Protein AF-A0A351MCG1-F1 (afdb_monomer_lite)

pLDDT: mean 70.72, std 21.06, range [33.16, 98.62]

Sequence (312 aa):
MILLGRGPYFGRVLLLAWAVAMVSHPPHPALALQRVVGCEALPLVAGVYFAGLQVLLSYWAVLRLRDAGQSPLWAFSTWVGALPGLAAGMGYPMAGEAQALAYGLGILATLGIGALEPVARGGVRIAHEHWVGRYGRRLLLPVILLQVLVLAPRSDAAVARWLIEDGMHIAPVLQQAVETRWRAEGRLPDSNHAAGLPPPEGLTGNAVAYSGVGPDGRVYLVFEHPRLPCPVRGARIELVPEETGSDLLWRCVTALPEAVRPHACREPPAPLSSVGAASTPDASGLQPSAGAAVAGGMLPRRPGVCGTMGPA

Secondary structure (DSSP, 8-state):
-------TTHHHHHHHHHHHHHHH--S-HHHHHHHHH-TTTHHHHHHHHHHHHHHHHHHHHHHHHHHTT--HHHHHHHHHHHHHHHHHHTT----SHHHHHHHHHHHHHHTT-----SSSTTHHHHHHHHHIIIIIHHHHHHHHHHHHHHH----HHHHHHHHHHHHHTTHHHHHHHHHHHHHHHSS--SSTTTTTPPPGGGS--SSEEEEEE-GGG-EEEEE--TTS-TTTTT-EEEEEEEEETTEEEEEEEE-S-GGG--GGGTSPPPBGGGGGGS----S-----------------PPP---------

Foldseek 3Di:
DDDDDPDPCPVVVVVVVVVVVVVPDDDDPPVVCCVPQPPVCVVVVVVVVVVLVVVVVLVVQLVVVVVVVHDSVVSLVVVLVCVVVVCVVVVNPPPDPVSSVVVSVVVCVVVVVPPDPPPCPPPVVVVCCVCCVPPVVPPVVVSVVVVCVVVPCPPLLNVLLVLVQQLCVLVVVLVVLQLVLCLVPVFGDAWCVSSVHDHQCVSADQQFRGWIAHGRRKTKTFGAHPSRDQVRHRWMKIWHWDDDPSFTWTAIDTPDDPSRDHPCNVDGTDGVVVVVPPDDDPPPDDDDDDDDDDDDDDDDDDPDNPDDPDDD

Structure (mmCIF, N/CA/C/O backbone):
data_AF-A0A351MCG1-F1
#
_entry.id   AF-A0A351MCG1-F1
#
loop_
_atom_site.group_PDB
_atom_site.id
_atom_site.type_symbol
_atom_site.label_atom_id
_atom_site.label_alt_id
_atom_site.label_comp_id
_atom_site.label_asym_id
_atom_site.label_entity_id
_atom_site.label_seq_id
_atom_site.pdbx_PDB_ins_code
_atom_site.Cartn_x
_atom_site.Cartn_y
_atom_site.Cartn_z
_atom_site.occupancy
_atom_site.B_iso_or_equiv
_atom_site.auth_seq_id
_atom_site.auth_comp_id
_atom_site.auth_asym_id
_atom_site.auth_atom_id
_atom_site.pdbx_PDB_model_num
ATOM 1 N N . MET A 1 1 ? 35.272 -14.404 -59.998 1.00 33.78 1 MET A N 1
ATOM 2 C CA . MET A 1 1 ? 35.597 -12.963 -59.958 1.00 33.78 1 MET A CA 1
ATOM 3 C C . MET A 1 1 ? 34.290 -12.202 -60.152 1.00 33.78 1 MET A C 1
ATOM 5 O O . MET A 1 1 ? 33.819 -12.100 -61.272 1.00 33.78 1 MET A O 1
ATOM 9 N N . ILE A 1 2 ? 33.629 -11.813 -59.056 1.00 33.16 2 ILE A N 1
ATOM 10 C CA . ILE A 1 2 ? 32.336 -11.108 -59.077 1.00 33.16 2 ILE A CA 1
ATOM 11 C C . ILE A 1 2 ? 32.614 -9.669 -58.635 1.00 33.16 2 ILE A C 1
ATOM 13 O O . ILE A 1 2 ? 33.006 -9.431 -57.495 1.00 33.16 2 ILE A O 1
ATOM 17 N N . LEU A 1 3 ? 32.476 -8.728 -59.568 1.00 35.25 3 LEU A N 1
ATOM 18 C CA . LEU A 1 3 ? 32.595 -7.289 -59.343 1.00 35.25 3 LEU A CA 1
ATOM 19 C C . LEU A 1 3 ? 31.334 -6.788 -58.622 1.00 35.25 3 LEU A C 1
ATOM 21 O O . LEU A 1 3 ? 30.296 -6.590 -59.246 1.00 35.25 3 LEU A O 1
ATOM 25 N N . LEU A 1 4 ? 31.416 -6.580 -57.306 1.00 41.31 4 LEU A N 1
ATOM 26 C CA . LEU A 1 4 ? 30.394 -5.848 -56.554 1.00 41.31 4 LEU A CA 1
ATOM 27 C C . LEU A 1 4 ? 30.690 -4.346 -56.642 1.00 41.31 4 LEU A C 1
ATOM 29 O O . LEU A 1 4 ? 31.668 -3.851 -56.082 1.00 41.31 4 LEU A O 1
ATOM 33 N N . GLY A 1 5 ? 29.847 -3.629 -57.386 1.00 41.09 5 GLY A N 1
ATOM 34 C CA . GLY A 1 5 ? 29.914 -2.179 -57.537 1.00 41.09 5 GLY A CA 1
ATOM 35 C C . GLY A 1 5 ? 29.658 -1.439 -56.220 1.00 41.09 5 GLY A C 1
ATOM 36 O O . GLY A 1 5 ? 28.772 -1.797 -55.442 1.00 41.09 5 GLY A O 1
ATOM 37 N N . ARG A 1 6 ? 30.435 -0.373 -55.987 1.00 46.03 6 ARG A N 1
ATOM 38 C CA . ARG A 1 6 ? 30.300 0.573 -54.866 1.00 46.03 6 ARG A CA 1
ATOM 39 C C . ARG A 1 6 ? 28.989 1.367 -54.975 1.00 46.03 6 ARG A C 1
ATOM 41 O O . ARG A 1 6 ? 28.977 2.501 -55.440 1.00 46.03 6 ARG A O 1
ATOM 48 N N . GLY A 1 7 ? 27.881 0.765 -54.555 1.00 56.00 7 GLY A N 1
ATOM 49 C CA . GLY A 1 7 ? 26.596 1.444 -54.386 1.00 56.00 7 GLY A CA 1
ATOM 50 C C . GLY A 1 7 ? 26.410 2.009 -52.966 1.00 56.00 7 GLY A C 1
ATOM 51 O O . GLY A 1 7 ? 26.962 1.458 -52.010 1.00 56.00 7 GLY A O 1
ATOM 52 N N . PRO A 1 8 ? 25.576 3.052 -52.780 1.00 58.78 8 PRO A N 1
ATOM 53 C CA . PRO A 1 8 ? 25.334 3.723 -51.489 1.00 58.78 8 PRO A CA 1
ATOM 54 C C . PRO A 1 8 ? 24.694 2.830 -50.407 1.00 58.78 8 PRO A C 1
ATOM 56 O O . PRO A 1 8 ? 24.550 3.242 -49.257 1.00 58.78 8 PRO A O 1
ATOM 59 N N . TYR A 1 9 ? 24.331 1.595 -50.755 1.00 47.91 9 TYR A N 1
ATOM 60 C CA . TYR A 1 9 ? 23.729 0.607 -49.860 1.00 47.91 9 TYR A CA 1
ATOM 61 C C . TYR A 1 9 ? 24.742 -0.362 -49.239 1.00 47.91 9 TYR A C 1
ATOM 63 O O . TYR A 1 9 ? 24.406 -1.052 -48.276 1.00 47.91 9 TYR A O 1
ATOM 71 N N . PHE A 1 10 ? 25.991 -0.374 -49.721 1.00 55.97 10 PHE A N 1
ATOM 72 C CA . PHE A 1 10 ? 27.029 -1.293 -49.245 1.00 55.97 10 PHE A CA 1
ATOM 73 C C . PHE A 1 10 ? 27.307 -1.126 -47.743 1.00 55.97 10 PHE A C 1
ATOM 75 O O . PHE A 1 10 ? 27.382 -2.107 -47.009 1.00 55.97 10 PHE A O 1
ATOM 82 N N . GLY A 1 11 ? 27.341 0.119 -47.254 1.00 58.66 11 GLY A N 1
ATOM 83 C CA . GLY A 1 11 ? 27.554 0.408 -45.832 1.00 58.66 11 GLY A CA 1
ATOM 84 C C . GLY A 1 11 ? 26.406 -0.046 -44.925 1.00 58.66 11 GLY A C 1
ATOM 85 O O . GLY A 1 11 ? 26.654 -0.461 -43.799 1.00 58.66 11 GLY A O 1
ATOM 86 N N . ARG A 1 12 ? 25.155 -0.025 -45.408 1.00 60.00 12 ARG A N 1
ATOM 87 C CA . ARG A 1 12 ? 23.983 -0.458 -44.624 1.00 60.00 12 ARG A CA 1
ATOM 88 C C . ARG A 1 12 ? 23.913 -1.976 -44.495 1.00 60.00 12 ARG A C 1
ATOM 90 O O . ARG A 1 12 ? 23.600 -2.474 -43.420 1.00 60.00 12 ARG A O 1
ATOM 97 N N . VAL A 1 13 ? 24.250 -2.691 -45.567 1.00 62.09 13 VAL A N 1
ATOM 98 C CA . VAL A 1 13 ? 24.302 -4.161 -45.574 1.00 62.09 13 VAL A CA 1
ATOM 99 C C . VAL A 1 13 ? 25.441 -4.657 -44.679 1.00 62.09 13 VAL A C 1
ATOM 101 O O . VAL A 1 13 ? 25.243 -5.601 -43.922 1.00 62.09 13 VAL A O 1
ATOM 104 N N . LEU A 1 14 ? 26.591 -3.970 -44.675 1.00 60.41 14 LEU A N 1
ATOM 105 C CA . LEU A 1 14 ? 27.703 -4.280 -43.771 1.00 60.41 14 LEU A CA 1
ATOM 106 C C . LEU A 1 14 ? 27.334 -4.094 -42.291 1.00 60.41 14 LEU A C 1
ATOM 108 O O . LEU A 1 14 ? 27.689 -4.924 -41.462 1.00 60.41 14 LEU A O 1
ATOM 112 N N . LEU A 1 15 ? 26.617 -3.015 -41.964 1.00 58.94 15 LEU A N 1
ATOM 113 C CA . LEU A 1 15 ? 26.211 -2.693 -40.592 1.00 58.94 15 LEU A CA 1
ATOM 114 C C . LEU A 1 15 ? 25.178 -3.689 -40.050 1.00 58.94 15 LEU A C 1
ATOM 116 O O . LEU A 1 15 ? 25.270 -4.107 -38.899 1.00 58.94 15 LEU A O 1
ATOM 120 N N . LEU A 1 16 ? 24.234 -4.110 -40.897 1.00 58.38 16 LEU A N 1
ATOM 121 C CA . LEU A 1 16 ? 23.266 -5.162 -40.580 1.00 58.38 16 LEU A CA 1
ATOM 122 C C . LEU A 1 16 ? 23.942 -6.527 -40.422 1.00 58.38 16 LEU A C 1
ATOM 124 O O . LEU A 1 16 ? 23.688 -7.214 -39.438 1.00 58.38 16 LEU A O 1
ATOM 128 N N . ALA A 1 17 ? 24.845 -6.895 -41.333 1.00 53.66 17 ALA A N 1
ATOM 129 C CA . ALA A 1 17 ? 25.604 -8.140 -41.231 1.00 53.66 17 ALA A CA 1
ATOM 130 C C . ALA A 1 17 ? 26.484 -8.174 -39.968 1.00 53.66 17 ALA A C 1
ATOM 132 O O . ALA A 1 17 ? 26.586 -9.208 -39.312 1.00 53.66 17 ALA A O 1
ATOM 133 N N . TRP A 1 18 ? 27.065 -7.035 -39.585 1.00 64.75 18 TRP A N 1
ATOM 134 C CA . TRP A 1 18 ? 27.865 -6.890 -38.369 1.00 64.75 18 TRP A CA 1
ATOM 135 C C . TRP A 1 18 ? 27.024 -6.996 -37.089 1.00 64.75 18 TRP A C 1
ATOM 137 O O . TRP A 1 18 ? 27.407 -7.710 -36.163 1.00 64.75 18 TRP A O 1
ATOM 147 N N . ALA A 1 19 ? 25.853 -6.354 -37.050 1.00 59.91 19 ALA A N 1
ATOM 148 C CA . ALA A 1 19 ? 24.930 -6.459 -35.921 1.00 59.91 19 ALA A CA 1
ATOM 149 C C . ALA A 1 19 ? 24.420 -7.900 -35.730 1.00 59.91 19 ALA A C 1
ATOM 151 O O . ALA A 1 19 ? 24.360 -8.388 -34.605 1.00 59.91 19 ALA A O 1
ATOM 152 N N . VAL A 1 20 ? 24.124 -8.608 -36.826 1.00 59.09 20 VAL A N 1
ATOM 153 C CA . VAL A 1 20 ? 23.707 -10.020 -36.791 1.00 59.09 20 VAL A CA 1
ATOM 154 C C . VAL A 1 20 ? 24.853 -10.935 -36.339 1.00 59.09 20 VAL A C 1
ATOM 156 O O . VAL A 1 20 ? 24.624 -11.851 -35.548 1.00 59.09 2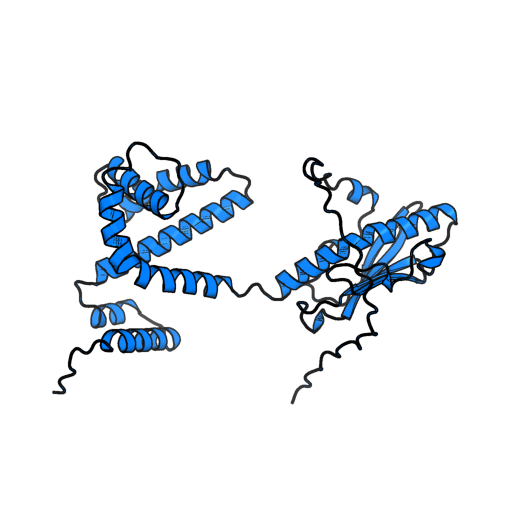0 VAL A O 1
ATOM 159 N N . ALA A 1 21 ? 26.090 -10.671 -36.770 1.00 49.47 21 ALA A N 1
ATOM 160 C CA . ALA A 1 21 ? 27.267 -11.451 -36.375 1.00 49.47 21 ALA A CA 1
ATOM 161 C C . ALA A 1 21 ? 27.609 -11.311 -34.877 1.00 49.47 21 ALA A C 1
ATOM 163 O O . ALA A 1 21 ? 27.959 -12.298 -34.237 1.00 49.47 21 ALA A O 1
ATOM 164 N N . MET A 1 22 ? 27.447 -10.115 -34.297 1.00 53.97 22 MET A N 1
ATOM 165 C CA . MET A 1 22 ? 27.677 -9.874 -32.863 1.00 53.97 22 MET A CA 1
ATOM 166 C C . MET A 1 22 ? 26.663 -10.581 -31.955 1.00 53.97 22 MET A C 1
ATOM 168 O O . MET A 1 22 ? 26.993 -10.937 -30.827 1.00 53.97 22 MET A O 1
ATOM 172 N N . VAL A 1 23 ? 25.437 -10.790 -32.437 1.00 60.03 23 VAL A N 1
ATOM 173 C CA . VAL A 1 23 ? 24.379 -11.474 -31.677 1.00 60.03 23 VAL A CA 1
ATOM 174 C C . VAL A 1 23 ? 24.524 -12.995 -31.752 1.00 60.03 23 VAL A C 1
ATOM 176 O O . VAL A 1 23 ? 24.081 -13.695 -30.846 1.00 60.03 23 VAL A O 1
ATOM 179 N N . SER A 1 24 ? 25.142 -13.520 -32.813 1.00 47.28 24 SER A N 1
ATOM 180 C CA . SER A 1 24 ? 25.124 -14.957 -33.083 1.00 47.28 24 SER A CA 1
ATOM 181 C C . SER A 1 24 ? 26.305 -15.732 -32.488 1.00 47.28 24 SER A C 1
ATOM 183 O O . SER A 1 24 ? 26.039 -16.811 -31.965 1.00 47.28 24 SER A O 1
ATOM 185 N N . HIS A 1 25 ? 27.561 -15.252 -32.492 1.00 38.84 25 HIS A N 1
ATOM 186 C CA . HIS A 1 25 ? 28.728 -16.018 -31.984 1.00 38.84 25 HIS A CA 1
ATOM 187 C C . HIS A 1 25 ? 29.812 -15.136 -31.303 1.00 38.84 25 HIS A C 1
ATOM 189 O O . HIS A 1 25 ? 30.383 -14.272 -31.968 1.00 38.84 25 HIS A O 1
ATOM 195 N N . PRO A 1 26 ? 30.227 -15.399 -30.042 1.00 48.22 26 PRO A N 1
ATOM 196 C CA . PRO A 1 26 ? 31.549 -15.021 -29.523 1.00 48.22 26 PRO A CA 1
ATOM 197 C C . PRO A 1 26 ? 32.477 -16.260 -29.540 1.00 48.22 26 PRO A C 1
ATOM 199 O O . PRO A 1 26 ? 32.027 -17.328 -29.125 1.00 48.22 26 PRO A O 1
ATOM 202 N N . PRO A 1 27 ? 33.748 -16.188 -30.003 1.00 49.09 27 PRO A N 1
ATOM 203 C CA . PRO A 1 27 ? 34.736 -15.224 -29.510 1.00 49.09 27 PRO A CA 1
ATOM 204 C C . PRO A 1 27 ? 35.684 -14.630 -30.587 1.00 49.09 27 PRO A C 1
ATOM 206 O O . PRO A 1 27 ? 35.868 -15.166 -31.673 1.00 49.09 27 PRO A O 1
ATOM 209 N N . HIS A 1 28 ? 36.352 -13.528 -30.223 1.00 47.41 28 HIS A N 1
ATOM 210 C CA . HIS A 1 28 ? 37.363 -12.753 -30.979 1.00 47.41 28 HIS A CA 1
ATOM 211 C C . HIS A 1 28 ? 36.854 -11.686 -31.976 1.00 47.41 28 HIS A C 1
ATOM 213 O O . HIS A 1 28 ? 37.126 -11.754 -33.177 1.00 47.41 28 HIS A O 1
ATOM 219 N N . PRO A 1 29 ? 36.238 -10.596 -31.473 1.00 53.50 29 PRO A N 1
ATOM 220 C CA . PRO A 1 29 ? 35.815 -9.456 -32.297 1.00 53.50 29 PRO A CA 1
ATOM 221 C C . PRO A 1 29 ? 36.976 -8.695 -32.969 1.00 53.50 29 PRO A C 1
ATOM 223 O O . PRO A 1 29 ? 36.766 -8.021 -33.976 1.00 53.50 29 PRO A O 1
ATOM 226 N N . ALA A 1 30 ? 38.209 -8.812 -32.462 1.00 48.62 30 ALA A N 1
ATOM 227 C CA . ALA A 1 30 ? 39.355 -8.038 -32.947 1.00 48.62 30 ALA A CA 1
ATOM 228 C C . ALA A 1 30 ? 39.810 -8.426 -34.371 1.00 48.62 30 ALA A C 1
ATOM 230 O O . ALA A 1 30 ? 40.081 -7.550 -35.191 1.00 48.62 30 ALA A O 1
ATOM 231 N N . LEU A 1 31 ? 39.834 -9.724 -34.700 1.00 51.53 31 LEU A N 1
ATOM 232 C CA . LEU A 1 31 ? 40.272 -10.214 -36.018 1.00 51.53 31 LEU A CA 1
ATOM 233 C C . LEU A 1 31 ? 39.217 -9.989 -37.112 1.00 51.53 31 LEU A C 1
ATOM 235 O O . LEU A 1 31 ? 39.562 -9.743 -38.270 1.00 51.53 31 LEU A O 1
ATOM 239 N N . ALA A 1 32 ? 37.931 -10.022 -36.746 1.00 52.94 32 ALA A N 1
ATOM 240 C CA . ALA A 1 32 ? 36.832 -9.714 -37.659 1.00 52.94 32 ALA A CA 1
ATOM 241 C C . ALA A 1 32 ? 36.803 -8.219 -38.028 1.00 52.94 32 ALA A C 1
ATOM 243 O O . ALA A 1 32 ? 36.591 -7.876 -39.191 1.00 52.94 32 ALA A O 1
ATOM 244 N N . LEU A 1 33 ? 37.094 -7.329 -37.070 1.00 46.16 33 LEU A N 1
ATOM 245 C CA . LEU A 1 33 ? 37.160 -5.884 -37.316 1.00 46.16 33 LEU A CA 1
ATOM 246 C C . LEU A 1 33 ? 38.294 -5.510 -38.286 1.00 46.16 33 LEU A C 1
ATOM 248 O O . LEU A 1 33 ? 38.110 -4.675 -39.172 1.00 46.16 33 LEU A O 1
ATOM 252 N N . GLN A 1 34 ? 39.453 -6.163 -38.151 1.00 50.31 34 GLN A N 1
ATOM 253 C CA . GLN A 1 34 ? 40.662 -5.851 -38.918 1.00 50.31 34 GLN A CA 1
ATOM 254 C C . GLN A 1 34 ? 40.519 -6.170 -40.419 1.00 50.31 34 GLN A C 1
ATOM 256 O O . GLN A 1 34 ? 41.068 -5.454 -41.255 1.00 50.31 34 GLN A O 1
ATOM 261 N N . ARG A 1 35 ? 39.737 -7.200 -40.780 1.00 52.25 35 ARG A N 1
ATOM 262 C CA . ARG A 1 35 ? 39.475 -7.568 -42.187 1.00 52.25 35 ARG A CA 1
ATOM 263 C C . ARG A 1 35 ? 38.440 -6.683 -42.879 1.00 52.25 35 ARG A C 1
ATOM 265 O O . ARG A 1 35 ? 38.482 -6.556 -44.097 1.00 52.25 35 ARG A O 1
ATOM 272 N N . VAL A 1 36 ? 37.506 -6.106 -42.127 1.00 54.41 36 VAL A N 1
ATOM 273 C CA . VAL A 1 36 ? 36.347 -5.396 -42.691 1.00 54.41 36 VAL A CA 1
ATOM 274 C C . VAL A 1 36 ? 36.602 -3.894 -42.823 1.00 54.41 36 VAL A C 1
ATOM 276 O O . VAL A 1 36 ? 36.117 -3.268 -43.762 1.00 54.41 36 VAL A O 1
ATOM 279 N N . VAL A 1 37 ? 37.371 -3.311 -41.902 1.00 53.31 37 VAL A N 1
ATOM 280 C CA . VAL A 1 37 ? 37.514 -1.851 -41.787 1.00 53.31 37 VAL A CA 1
ATOM 281 C C . VAL A 1 37 ? 38.776 -1.323 -42.491 1.00 53.31 37 VAL A C 1
ATOM 283 O O . VAL A 1 37 ? 38.848 -0.140 -42.811 1.00 53.31 37 VAL A O 1
ATOM 286 N N . GLY A 1 38 ? 39.736 -2.193 -42.826 1.00 51.34 38 GLY A N 1
ATOM 287 C CA . GLY A 1 38 ? 41.048 -1.787 -43.341 1.00 51.34 38 GLY A CA 1
ATOM 288 C C . GLY A 1 38 ? 41.901 -1.123 -42.251 1.00 51.34 38 GLY A C 1
ATOM 289 O O . GLY A 1 38 ? 41.383 -0.461 -41.350 1.00 51.34 38 GLY A O 1
ATOM 290 N N . CYS A 1 39 ? 43.225 -1.305 -42.305 1.00 49.34 39 CYS A N 1
ATOM 291 C CA . CYS A 1 39 ? 44.138 -0.833 -41.251 1.00 49.34 39 CYS A CA 1
ATOM 292 C C . CYS A 1 39 ? 44.075 0.685 -40.991 1.00 49.34 39 CYS A C 1
ATOM 294 O O . CYS A 1 39 ? 44.422 1.122 -39.899 1.00 49.34 39 CYS A O 1
ATOM 296 N N . GLU A 1 40 ? 43.593 1.486 -41.945 1.00 48.94 40 GLU A N 1
ATOM 297 C CA . GLU A 1 40 ? 43.551 2.948 -41.820 1.00 48.94 40 GLU A CA 1
ATOM 298 C C . GLU A 1 40 ? 42.362 3.486 -41.004 1.00 48.94 40 GLU A C 1
ATOM 300 O O . GLU A 1 40 ? 42.463 4.569 -40.431 1.00 48.94 40 GLU A O 1
ATOM 305 N N . ALA A 1 41 ? 41.247 2.753 -40.887 1.00 45.59 41 ALA A N 1
ATOM 306 C CA . ALA A 1 41 ? 40.055 3.236 -40.172 1.00 45.59 41 ALA A CA 1
ATOM 307 C C . ALA A 1 41 ? 39.926 2.706 -38.729 1.00 45.59 41 ALA A C 1
ATOM 309 O O . ALA A 1 41 ? 39.096 3.197 -37.959 1.00 45.59 41 ALA A O 1
ATOM 310 N N . LEU A 1 42 ? 40.793 1.773 -38.318 1.00 49.03 42 LEU A N 1
ATOM 311 C CA . LEU A 1 42 ? 40.877 1.278 -36.940 1.00 49.03 42 LEU A CA 1
ATOM 312 C C . LEU A 1 42 ? 41.097 2.384 -35.878 1.00 49.03 42 LEU A C 1
ATOM 314 O O . LEU A 1 42 ? 40.374 2.371 -34.879 1.00 49.03 42 LEU A O 1
ATOM 318 N N . PRO A 1 43 ? 42.013 3.365 -36.058 1.00 56.69 43 PRO A N 1
ATOM 319 C CA . PRO A 1 43 ? 42.234 4.405 -35.048 1.00 56.69 43 PRO A CA 1
ATOM 320 C C . PRO A 1 43 ? 41.041 5.361 -34.898 1.00 56.69 43 PRO A C 1
ATOM 322 O O . PRO A 1 43 ? 40.772 5.836 -33.798 1.00 56.69 43 PRO A O 1
ATOM 325 N N . LEU A 1 44 ? 40.276 5.600 -35.969 1.00 53.31 44 LEU A N 1
ATOM 326 C CA . LEU A 1 44 ? 39.067 6.431 -35.923 1.00 53.31 44 LEU A CA 1
ATOM 327 C C . LEU A 1 44 ? 37.927 5.734 -35.174 1.00 53.31 44 LEU A C 1
ATOM 329 O O . LEU A 1 44 ? 37.269 6.353 -34.341 1.00 53.31 44 LEU A O 1
ATOM 333 N N . VAL A 1 45 ? 37.714 4.440 -35.429 1.00 58.31 45 VAL A N 1
ATOM 334 C CA . VAL A 1 45 ? 36.695 3.655 -34.716 1.00 58.31 45 VAL A CA 1
ATOM 335 C C . VAL A 1 45 ? 37.062 3.508 -33.238 1.00 58.31 45 VAL A C 1
ATOM 337 O O . VAL A 1 45 ? 36.197 3.695 -32.384 1.00 58.31 45 VAL A O 1
ATOM 340 N N . ALA A 1 46 ? 38.339 3.258 -32.929 1.00 60.69 46 ALA A N 1
ATOM 341 C CA . ALA A 1 46 ? 38.832 3.211 -31.554 1.00 60.69 46 ALA A CA 1
ATOM 342 C C . ALA A 1 46 ? 38.668 4.564 -30.843 1.00 60.69 46 ALA A C 1
ATOM 344 O O . ALA A 1 46 ? 38.199 4.600 -29.709 1.00 60.69 46 ALA A O 1
ATOM 345 N N . GLY A 1 47 ? 38.961 5.677 -31.526 1.00 66.06 47 GLY A N 1
ATOM 346 C CA . GLY A 1 47 ? 38.782 7.026 -30.987 1.00 66.06 47 GLY A CA 1
ATOM 347 C C . GLY A 1 47 ? 37.323 7.366 -30.666 1.00 66.06 47 GLY A C 1
ATOM 348 O O . GLY A 1 47 ? 37.041 7.904 -29.597 1.00 66.06 47 GLY A O 1
ATOM 349 N N . VAL A 1 48 ? 36.376 7.005 -31.540 1.00 65.38 48 VAL A N 1
ATOM 350 C CA . VAL A 1 48 ? 34.936 7.237 -31.304 1.00 65.38 48 VAL A CA 1
ATOM 351 C C . VAL A 1 48 ? 34.405 6.358 -30.171 1.00 65.38 48 VAL A C 1
ATOM 353 O O . VAL A 1 48 ? 33.662 6.847 -29.320 1.00 65.38 48 VAL A O 1
ATOM 356 N N . TYR A 1 49 ? 34.809 5.086 -30.119 1.00 62.41 49 TYR A N 1
ATOM 357 C CA . TYR A 1 49 ? 34.456 4.199 -29.008 1.00 62.41 49 TYR A CA 1
ATOM 358 C C . TYR A 1 49 ? 35.028 4.700 -27.682 1.00 62.41 49 TYR A C 1
ATOM 360 O O . TYR A 1 49 ? 34.323 4.695 -26.677 1.00 62.41 49 TYR A O 1
ATOM 368 N N . PHE A 1 50 ? 36.273 5.173 -27.681 1.00 68.56 50 PHE A N 1
ATOM 369 C CA . PHE A 1 50 ? 36.927 5.704 -26.491 1.00 68.56 50 PHE A CA 1
ATOM 370 C C . PHE A 1 50 ? 36.262 6.995 -26.000 1.00 68.5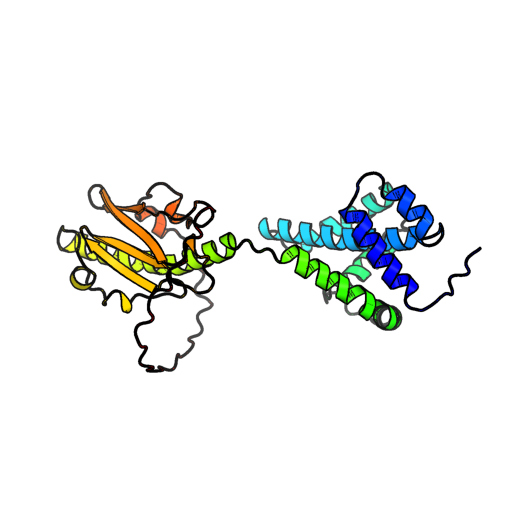6 50 PHE A C 1
ATOM 372 O O . PHE A 1 50 ? 35.979 7.121 -24.812 1.00 68.56 50 PHE A O 1
ATOM 379 N N . ALA A 1 51 ? 35.930 7.918 -26.907 1.00 67.44 51 ALA A N 1
ATOM 380 C CA . ALA A 1 51 ? 35.200 9.137 -26.566 1.00 67.44 51 ALA A CA 1
ATOM 381 C C . ALA A 1 51 ? 33.794 8.825 -26.022 1.00 67.44 51 ALA A C 1
ATOM 383 O O . ALA A 1 51 ? 33.381 9.391 -25.011 1.00 67.44 51 ALA A O 1
ATOM 384 N N . GLY A 1 52 ? 33.077 7.880 -26.641 1.00 70.12 52 GLY A N 1
ATOM 385 C CA . GLY A 1 52 ? 31.773 7.422 -26.154 1.00 70.12 52 GLY A CA 1
ATOM 386 C C . GLY A 1 52 ? 31.855 6.758 -24.776 1.00 70.12 52 GLY A C 1
ATOM 387 O O . GLY A 1 52 ? 31.043 7.054 -23.899 1.00 70.12 52 GLY A O 1
ATOM 388 N N . LEU A 1 53 ? 32.868 5.914 -24.560 1.00 70.31 53 LEU A N 1
ATOM 389 C CA . LEU A 1 53 ? 33.126 5.263 -23.277 1.00 70.31 53 LEU A CA 1
ATOM 390 C C . LEU A 1 53 ? 33.497 6.283 -22.195 1.00 70.31 53 LEU A C 1
ATOM 392 O O . LEU A 1 53 ? 32.998 6.179 -21.078 1.00 70.31 53 LEU A O 1
ATOM 396 N N . GLN A 1 54 ? 34.310 7.293 -22.515 1.00 69.50 54 GLN A N 1
ATOM 397 C CA . GLN A 1 54 ? 34.631 8.364 -21.573 1.00 69.50 54 GLN A CA 1
ATOM 398 C C . GLN A 1 54 ? 33.389 9.144 -21.159 1.00 69.50 54 GLN A C 1
ATOM 400 O O . GLN A 1 54 ? 33.171 9.300 -19.966 1.00 69.50 54 GLN A O 1
ATOM 405 N N . VAL A 1 55 ? 32.540 9.566 -22.101 1.00 71.50 55 VAL A N 1
ATOM 406 C CA . VAL A 1 55 ? 31.301 10.294 -21.772 1.00 71.50 55 VAL A CA 1
ATOM 407 C C . VAL A 1 55 ? 30.392 9.458 -20.867 1.00 71.50 55 VAL A C 1
ATOM 409 O O . VAL A 1 55 ? 29.834 9.980 -19.902 1.00 71.50 55 VAL A O 1
ATOM 412 N N . LEU A 1 56 ? 30.281 8.154 -21.131 1.00 64.81 56 LEU A N 1
ATOM 413 C CA . LEU A 1 56 ? 29.517 7.225 -20.297 1.00 64.81 56 LEU A CA 1
ATOM 414 C C . LEU A 1 56 ? 30.107 7.075 -18.888 1.00 64.81 56 LEU A C 1
ATOM 416 O O . LEU A 1 56 ? 29.360 7.127 -17.912 1.00 64.81 56 LEU A O 1
ATOM 420 N N . LEU A 1 57 ? 31.428 6.928 -18.767 1.00 70.69 57 LEU A N 1
ATOM 421 C CA . LEU A 1 57 ? 32.110 6.819 -17.474 1.00 70.69 57 LEU A CA 1
ATOM 422 C C . LEU A 1 57 ? 32.031 8.126 -16.674 1.00 70.69 57 LEU A C 1
ATOM 424 O O . LEU A 1 57 ? 31.782 8.079 -15.470 1.00 70.69 57 LEU A O 1
ATOM 428 N N . SER A 1 58 ? 32.169 9.284 -17.327 1.00 68.19 58 SER A N 1
ATOM 429 C CA . SER A 1 58 ? 31.996 10.601 -16.701 1.00 68.19 58 SER A CA 1
ATOM 430 C C . SER A 1 58 ? 30.569 10.788 -16.198 1.00 68.19 58 SER A C 1
ATOM 432 O O . SER A 1 58 ? 30.362 11.221 -15.067 1.00 68.19 58 SER A O 1
ATOM 434 N N . TYR A 1 59 ? 29.574 10.417 -17.006 1.00 65.81 59 TYR A N 1
ATOM 435 C CA . TYR A 1 59 ? 28.169 10.501 -16.619 1.00 65.81 59 TYR A CA 1
ATOM 436 C C . TYR A 1 59 ? 27.847 9.575 -15.438 1.00 65.81 59 TYR A C 1
ATOM 438 O O . TYR A 1 59 ? 27.215 9.998 -14.471 1.00 65.81 59 TYR A O 1
ATOM 446 N N . TRP A 1 60 ? 28.341 8.335 -15.469 1.00 73.06 60 TRP A N 1
ATOM 447 C CA . TRP A 1 60 ? 28.162 7.373 -14.381 1.00 73.06 60 TRP A CA 1
ATOM 448 C C . TRP A 1 60 ? 28.830 7.828 -13.074 1.00 73.06 60 TRP A C 1
ATOM 450 O O . TRP A 1 60 ? 28.230 7.720 -12.003 1.00 73.06 60 TRP A O 1
ATOM 460 N N . ALA A 1 61 ? 30.038 8.394 -13.152 1.00 66.69 61 ALA A N 1
ATOM 461 C CA . ALA A 1 61 ? 30.736 8.953 -11.996 1.00 66.69 61 ALA A CA 1
ATOM 462 C C . ALA A 1 61 ? 29.974 10.141 -11.383 1.00 66.69 61 ALA A C 1
ATOM 464 O O . ALA A 1 61 ? 29.838 10.214 -10.163 1.00 66.69 61 ALA A O 1
ATOM 465 N N . VAL A 1 62 ? 29.418 11.032 -12.213 1.00 63.94 62 VAL A N 1
ATOM 466 C CA . VAL A 1 62 ? 28.596 12.164 -11.749 1.00 63.94 62 VAL A CA 1
ATOM 467 C C . VAL A 1 62 ? 27.320 11.685 -11.055 1.00 63.94 62 VAL A C 1
ATOM 469 O O . VAL A 1 62 ? 26.963 12.233 -10.014 1.00 63.94 62 VAL A O 1
ATOM 472 N N . LEU A 1 63 ? 26.652 10.650 -11.578 1.00 64.50 63 LEU A N 1
ATOM 473 C CA . LEU A 1 63 ? 25.464 10.080 -10.935 1.00 64.50 63 LEU A CA 1
ATOM 474 C C . LEU A 1 63 ? 25.787 9.492 -9.554 1.00 64.50 63 LEU A C 1
ATOM 476 O O . LEU A 1 63 ? 25.133 9.854 -8.581 1.00 64.50 63 LEU A O 1
ATOM 480 N N . ARG A 1 64 ? 26.849 8.684 -9.435 1.00 70.31 64 ARG A N 1
ATOM 481 C CA . ARG A 1 64 ? 27.271 8.141 -8.130 1.00 70.31 64 ARG A CA 1
ATOM 482 C C . ARG A 1 64 ? 27.671 9.220 -7.125 1.00 70.31 64 ARG A C 1
ATOM 484 O O . ARG A 1 64 ? 27.401 9.074 -5.938 1.00 70.31 64 ARG A O 1
ATOM 491 N N . LEU A 1 65 ? 28.347 10.275 -7.578 1.00 59.22 65 LEU A N 1
ATOM 492 C CA . LEU A 1 65 ? 28.800 11.355 -6.696 1.00 59.22 65 LEU A CA 1
ATOM 493 C C . LEU A 1 65 ? 27.642 12.256 -6.244 1.00 59.22 65 LEU A C 1
ATOM 495 O O . LEU A 1 65 ? 27.669 12.752 -5.118 1.00 59.22 65 LEU A O 1
ATOM 499 N N . ARG A 1 66 ? 26.595 12.394 -7.069 1.00 60.50 66 ARG A N 1
ATOM 500 C CA . ARG A 1 66 ? 25.334 13.035 -6.674 1.00 60.50 66 ARG A CA 1
ATOM 501 C C . ARG A 1 66 ? 24.618 12.239 -5.586 1.00 60.50 66 ARG A C 1
ATOM 503 O O . ARG A 1 66 ? 24.174 12.837 -4.611 1.00 60.50 66 ARG A O 1
ATOM 510 N N . ASP A 1 67 ? 24.550 10.918 -5.726 1.00 63.84 67 ASP A N 1
ATOM 511 C CA . ASP A 1 67 ? 23.950 10.044 -4.710 1.00 63.84 67 ASP A CA 1
ATOM 512 C C . ASP A 1 67 ? 24.731 10.091 -3.380 1.00 63.84 67 ASP A C 1
ATOM 514 O O . ASP A 1 67 ? 24.158 9.889 -2.313 1.00 63.84 67 ASP A O 1
ATOM 518 N N . ALA A 1 68 ? 26.024 10.436 -3.428 1.00 72.62 68 ALA A N 1
ATOM 519 C CA . ALA A 1 68 ? 26.881 10.656 -2.261 1.00 72.62 68 ALA A CA 1
ATOM 520 C C . ALA A 1 68 ? 26.824 12.091 -1.684 1.00 72.62 68 ALA A C 1
ATOM 522 O O . ALA A 1 68 ? 27.611 12.423 -0.797 1.00 72.62 68 ALA A O 1
ATOM 523 N N . GLY A 1 69 ? 25.938 12.960 -2.187 1.00 79.62 69 GLY A N 1
ATOM 524 C CA . GLY A 1 69 ? 25.758 14.330 -1.689 1.00 79.62 69 GLY A CA 1
ATOM 525 C C . GLY A 1 69 ? 26.886 15.307 -2.045 1.00 79.62 69 GLY A C 1
ATOM 526 O O . GLY A 1 69 ? 26.955 16.393 -1.471 1.00 79.62 69 GLY A O 1
ATOM 527 N N . GLN A 1 70 ? 27.778 14.954 -2.975 1.00 76.31 70 GLN A N 1
ATOM 528 C CA . GLN A 1 70 ? 28.885 15.823 -3.371 1.00 76.31 70 GLN A CA 1
ATOM 529 C C . GLN A 1 70 ? 28.510 16.766 -4.517 1.00 76.31 70 GLN A C 1
ATOM 531 O O . GLN A 1 70 ? 27.689 16.447 -5.381 1.00 76.31 70 GLN A O 1
ATOM 536 N N . SER A 1 71 ? 29.124 17.953 -4.535 1.00 67.25 71 SER A N 1
ATOM 537 C CA . SER A 1 71 ? 28.816 18.959 -5.550 1.00 67.25 71 SER A CA 1
ATOM 538 C C . SER A 1 71 ? 29.335 18.527 -6.937 1.00 67.25 71 SER A C 1
ATOM 540 O O . SER A 1 71 ? 30.460 18.028 -7.057 1.00 67.25 71 SER A O 1
ATOM 542 N N . PRO A 1 72 ? 28.566 18.748 -8.022 1.00 57.09 72 PRO A N 1
ATOM 543 C CA . PRO A 1 72 ? 28.961 18.359 -9.381 1.00 57.09 72 PRO A CA 1
ATOM 544 C C . PRO A 1 72 ? 30.296 18.959 -9.845 1.00 57.09 72 PRO A C 1
ATOM 546 O O . PRO A 1 72 ? 31.012 18.349 -10.636 1.00 57.09 72 PRO A O 1
ATOM 549 N N . LEU A 1 73 ? 30.650 20.144 -9.333 1.00 58.28 73 LEU A N 1
ATOM 550 C CA . LEU A 1 73 ? 31.908 20.829 -9.636 1.00 58.28 73 LEU A CA 1
ATOM 551 C C . LEU A 1 73 ? 33.129 20.111 -9.043 1.00 58.28 73 LEU A C 1
ATOM 553 O O . LEU A 1 73 ? 34.156 20.027 -9.712 1.00 58.28 73 LEU A O 1
ATOM 557 N N . TRP A 1 74 ? 33.013 19.560 -7.830 1.00 72.31 74 TRP A N 1
ATOM 558 C CA . TRP A 1 74 ? 34.086 18.788 -7.192 1.00 72.31 74 TRP A CA 1
ATOM 559 C C . TRP A 1 74 ? 34.307 17.441 -7.891 1.00 72.31 74 TRP A C 1
ATOM 561 O O . TRP A 1 74 ? 35.438 17.018 -8.129 1.00 72.31 74 TRP A O 1
ATOM 571 N N . ALA A 1 75 ? 33.214 16.785 -8.285 1.00 63.81 75 ALA A N 1
ATOM 572 C CA . ALA A 1 75 ? 33.257 15.550 -9.062 1.00 63.81 75 ALA A CA 1
ATOM 573 C C . ALA A 1 75 ? 33.971 15.753 -10.407 1.00 63.81 75 ALA A C 1
ATOM 575 O O . ALA A 1 75 ? 34.830 14.964 -10.805 1.00 63.81 75 ALA A O 1
ATOM 576 N N . PHE A 1 76 ? 33.635 16.851 -11.086 1.00 64.19 76 PHE A N 1
ATOM 577 C CA . PHE A 1 76 ? 34.227 17.213 -12.363 1.00 64.19 76 PHE A CA 1
ATOM 578 C C . PHE A 1 76 ? 35.718 17.551 -12.242 1.00 64.19 76 PHE A C 1
ATOM 580 O O . PHE A 1 76 ? 36.516 17.033 -13.021 1.00 64.19 76 PHE A O 1
ATOM 587 N N . SER A 1 77 ? 36.118 18.369 -11.262 1.00 65.75 77 SER A N 1
ATOM 588 C CA . SER A 1 77 ? 37.525 18.760 -11.093 1.00 65.75 77 SER A CA 1
ATOM 589 C C . SER A 1 77 ? 38.422 17.566 -10.763 1.00 65.75 77 SER A C 1
ATOM 591 O O . SER A 1 77 ? 39.515 17.448 -11.316 1.00 65.75 77 SER A O 1
ATOM 593 N N . THR A 1 78 ? 37.931 16.635 -9.941 1.00 70.12 78 THR A N 1
ATOM 594 C CA . THR A 1 78 ? 38.646 15.402 -9.587 1.00 70.12 78 THR A CA 1
ATOM 595 C C . THR A 1 78 ? 38.813 14.484 -10.802 1.00 70.12 78 THR A C 1
ATOM 597 O O . THR A 1 78 ? 39.882 13.912 -11.014 1.00 70.12 78 THR A O 1
ATOM 60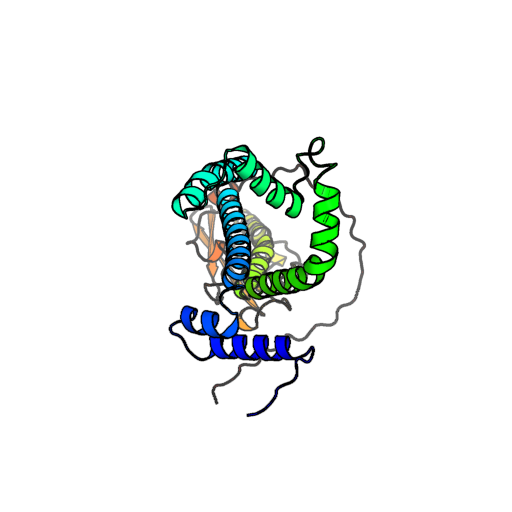0 N N . TRP A 1 79 ? 37.783 14.379 -11.648 1.00 67.25 79 TRP A N 1
ATOM 601 C CA . TRP A 1 79 ? 37.855 13.611 -12.891 1.00 67.25 79 TRP A CA 1
ATOM 602 C C . TRP A 1 79 ? 38.809 14.244 -13.915 1.00 67.25 79 TRP A C 1
ATOM 604 O O . TRP A 1 79 ? 39.653 13.546 -14.478 1.00 67.25 79 TRP A O 1
ATOM 614 N N . VAL A 1 80 ? 38.738 15.565 -14.116 1.00 66.94 80 VAL A N 1
ATOM 615 C CA . VAL A 1 80 ? 39.657 16.289 -15.012 1.00 66.94 80 VAL A CA 1
ATOM 616 C C . VAL A 1 80 ? 41.104 16.172 -14.534 1.00 66.94 80 VAL A C 1
ATOM 618 O O . VAL A 1 80 ? 41.995 15.967 -15.357 1.00 66.94 80 VAL A O 1
ATOM 621 N N . GLY A 1 81 ? 41.338 16.209 -13.220 1.00 69.44 81 GLY A N 1
ATOM 622 C CA . GLY A 1 81 ? 42.661 15.996 -12.627 1.00 69.44 81 GLY A CA 1
ATOM 623 C C . GLY A 1 81 ? 43.237 14.594 -12.863 1.00 69.44 81 GLY A C 1
ATOM 624 O O . GLY A 1 81 ? 44.455 14.437 -12.898 1.00 69.44 81 GLY A O 1
ATOM 625 N N . ALA A 1 82 ? 42.394 13.579 -13.085 1.00 69.00 82 ALA A N 1
ATOM 626 C CA . ALA A 1 82 ? 42.826 12.204 -13.357 1.00 69.00 82 ALA A CA 1
ATOM 627 C C . ALA A 1 82 ? 43.128 11.927 -14.846 1.00 69.00 82 ALA A C 1
ATOM 629 O O . ALA A 1 82 ? 43.828 10.961 -15.167 1.00 69.00 82 ALA A O 1
ATOM 630 N N . LEU A 1 83 ? 42.633 12.765 -15.768 1.00 62.81 83 LEU A N 1
ATOM 631 C CA . LEU A 1 83 ? 42.806 12.576 -17.216 1.00 62.81 83 LEU A CA 1
ATOM 632 C C . LEU A 1 83 ? 44.271 12.512 -17.682 1.00 62.81 83 LEU A C 1
ATOM 634 O O . LEU A 1 83 ? 44.566 11.651 -18.516 1.00 62.81 83 LEU A O 1
ATOM 638 N N . PRO A 1 84 ? 45.204 13.345 -17.175 1.00 65.81 84 PRO A N 1
ATOM 639 C CA . PRO A 1 84 ? 46.603 13.281 -17.595 1.00 65.81 84 PRO A CA 1
ATOM 640 C C . PRO A 1 84 ? 47.257 11.935 -17.262 1.00 65.81 84 PRO A C 1
ATOM 642 O O . PRO A 1 84 ? 47.978 11.382 -18.091 1.00 65.81 84 PRO A O 1
ATOM 645 N N . GLY A 1 85 ? 46.954 11.368 -16.087 1.00 66.56 85 GLY A N 1
ATOM 646 C CA . GLY A 1 85 ? 47.480 10.065 -15.664 1.00 66.56 85 GLY A CA 1
ATOM 647 C C . GLY A 1 85 ? 46.957 8.913 -16.525 1.00 66.56 85 GLY A C 1
ATOM 648 O O . GLY A 1 85 ? 47.717 8.023 -16.906 1.00 66.56 85 GLY A O 1
ATOM 649 N N . LEU A 1 86 ? 45.679 8.969 -16.908 1.00 60.16 86 LEU A N 1
ATOM 650 C CA . LEU A 1 86 ? 45.071 7.984 -17.805 1.00 60.16 86 LEU A CA 1
ATOM 651 C C . LEU A 1 86 ? 45.635 8.076 -19.230 1.00 60.16 86 LEU A C 1
ATOM 653 O O . LEU A 1 86 ? 45.934 7.047 -19.833 1.00 60.16 86 LEU A O 1
ATOM 657 N N . ALA A 1 87 ? 45.817 9.287 -19.762 1.00 57.62 87 ALA A N 1
ATOM 658 C CA . ALA A 1 87 ? 46.388 9.497 -21.094 1.00 57.62 87 ALA A CA 1
ATOM 659 C C . ALA A 1 87 ? 47.848 9.015 -21.182 1.00 57.62 87 ALA A C 1
ATOM 661 O O . ALA A 1 87 ? 48.213 8.330 -22.141 1.00 57.62 87 ALA A O 1
ATOM 662 N N . ALA A 1 88 ? 48.651 9.299 -20.150 1.00 65.62 88 ALA A N 1
ATOM 663 C CA . ALA A 1 88 ? 50.038 8.847 -20.059 1.00 65.62 88 ALA A CA 1
ATOM 664 C C . ALA A 1 88 ? 50.148 7.314 -19.987 1.00 65.62 88 ALA A C 1
ATOM 666 O O . ALA A 1 88 ? 50.973 6.727 -20.687 1.00 65.62 88 ALA A O 1
ATOM 667 N N . GLY A 1 89 ? 49.274 6.652 -19.219 1.00 58.88 89 GLY A N 1
ATOM 668 C CA . GLY A 1 89 ? 49.236 5.187 -19.120 1.00 58.88 89 GLY A CA 1
ATOM 669 C C . GLY A 1 89 ? 48.888 4.469 -20.431 1.00 58.88 89 GLY A C 1
ATOM 670 O O . GLY A 1 89 ? 49.201 3.293 -20.587 1.00 58.88 89 GLY A O 1
ATOM 671 N N . MET A 1 90 ? 48.281 5.172 -21.392 1.00 56.53 90 MET A N 1
ATOM 672 C CA . MET A 1 90 ? 47.907 4.636 -22.706 1.00 56.53 90 MET A CA 1
ATOM 673 C C . MET A 1 90 ? 48.878 5.033 -23.830 1.00 56.53 90 MET A C 1
ATOM 675 O O . MET A 1 90 ? 48.602 4.763 -24.997 1.00 56.53 90 MET A O 1
ATOM 679 N N . GLY A 1 91 ? 50.006 5.675 -23.505 1.00 54.44 91 GLY A N 1
ATOM 680 C CA . GLY A 1 91 ? 51.020 6.052 -24.492 1.00 54.44 91 GLY A CA 1
ATOM 681 C C . GLY A 1 91 ? 50.616 7.211 -25.408 1.00 54.44 91 GLY A C 1
ATOM 682 O O . GLY A 1 91 ? 51.231 7.391 -26.456 1.00 54.44 91 GLY A O 1
ATOM 683 N N . TYR A 1 92 ? 49.608 8.007 -25.031 1.00 55.19 92 TYR A N 1
ATOM 684 C CA . TYR A 1 92 ? 49.282 9.251 -25.725 1.00 55.19 92 TYR A CA 1
ATOM 685 C C . TYR A 1 92 ? 50.097 10.395 -25.111 1.00 55.19 92 TYR A C 1
ATOM 687 O O . TYR A 1 92 ? 49.811 10.798 -23.979 1.00 55.19 92 TYR A O 1
ATOM 695 N N . PRO A 1 93 ? 51.100 10.951 -25.816 1.00 52.03 93 PRO A N 1
ATOM 696 C CA . PRO A 1 93 ? 51.816 12.117 -25.327 1.00 52.03 93 PRO A CA 1
ATOM 697 C C . PRO A 1 93 ? 50.897 13.336 -25.453 1.00 52.03 93 PRO A C 1
ATOM 699 O O . PRO A 1 93 ? 50.829 13.981 -26.496 1.00 52.03 93 PRO A O 1
ATOM 702 N N . MET A 1 94 ? 50.154 13.645 -24.393 1.00 57.50 94 MET A N 1
ATOM 703 C CA . MET A 1 94 ? 49.504 14.947 -24.269 1.00 57.50 94 MET A CA 1
ATOM 704 C C . MET A 1 94 ? 50.608 15.972 -23.996 1.00 57.50 94 MET A C 1
ATOM 706 O O . MET A 1 94 ? 51.272 15.914 -22.960 1.00 57.50 94 MET A O 1
ATOM 710 N N . ALA A 1 95 ? 50.846 16.883 -24.937 1.00 46.16 95 ALA A N 1
ATOM 711 C CA . ALA A 1 95 ? 51.921 17.870 -24.885 1.00 46.16 95 ALA A CA 1
ATOM 712 C C . ALA A 1 95 ? 51.546 19.053 -23.970 1.00 46.16 95 ALA A C 1
ATOM 714 O O . ALA A 1 95 ? 51.458 20.202 -24.402 1.00 46.16 95 ALA A O 1
ATOM 715 N N . GLY A 1 96 ? 51.304 18.752 -22.692 1.00 61.38 96 GLY A N 1
ATOM 716 C CA . GLY A 1 96 ? 51.099 19.728 -21.623 1.00 61.38 96 GLY A CA 1
ATOM 717 C C . GLY A 1 96 ? 49.650 19.913 -21.163 1.00 61.38 96 GLY A C 1
ATOM 718 O O . GLY A 1 96 ? 48.681 19.541 -21.828 1.00 61.38 96 GLY A O 1
ATOM 719 N N . GLU A 1 97 ? 49.522 20.539 -19.994 1.00 51.25 97 GLU A N 1
ATOM 720 C CA . GLU A 1 97 ? 48.272 20.819 -19.267 1.00 51.25 97 GLU A CA 1
ATOM 721 C C . GLU A 1 97 ? 47.230 21.558 -20.130 1.00 51.25 97 GLU A C 1
ATOM 723 O O . GLU A 1 97 ? 46.029 21.303 -20.044 1.00 51.25 97 GLU A O 1
ATOM 728 N N . ALA A 1 98 ? 47.696 22.401 -21.057 1.00 51.06 98 ALA A N 1
ATOM 729 C CA . ALA A 1 98 ? 46.862 23.153 -21.991 1.00 51.06 98 ALA A CA 1
ATOM 730 C C . ALA A 1 98 ? 46.106 22.268 -23.003 1.00 51.06 98 ALA A C 1
ATOM 732 O O . ALA A 1 98 ? 44.976 22.595 -23.367 1.00 51.06 98 ALA A O 1
ATOM 733 N N . GLN A 1 99 ? 46.677 21.139 -23.444 1.00 58.78 99 GLN A N 1
ATOM 734 C CA . GLN A 1 99 ? 45.989 20.215 -24.358 1.00 58.78 99 GLN A CA 1
ATOM 735 C C . GLN A 1 99 ? 44.940 19.368 -23.632 1.00 58.78 99 GLN A C 1
ATOM 737 O O . GLN A 1 99 ? 43.857 19.149 -24.174 1.00 58.78 99 GLN A O 1
ATOM 742 N N . ALA A 1 100 ? 45.220 18.955 -22.393 1.00 55.69 100 ALA A N 1
ATOM 743 C CA . ALA A 1 100 ? 44.243 18.269 -21.549 1.00 55.69 100 ALA A CA 1
ATOM 744 C C . ALA A 1 100 ? 43.054 19.187 -21.217 1.00 55.69 100 ALA A C 1
ATOM 746 O O . ALA A 1 100 ? 41.899 18.768 -21.324 1.00 55.69 100 ALA A O 1
ATOM 747 N N . LEU A 1 101 ? 43.327 20.463 -20.917 1.00 55.25 101 LEU A N 1
ATOM 748 C CA . LEU A 1 101 ? 42.296 21.485 -20.741 1.00 55.25 101 LEU A CA 1
ATOM 749 C C . LEU A 1 101 ? 41.511 21.724 -22.033 1.00 55.25 101 LEU A C 1
ATOM 751 O O . LEU A 1 101 ? 40.289 21.736 -21.983 1.00 55.25 101 LEU A O 1
ATOM 755 N N . ALA A 1 102 ? 42.155 21.839 -23.197 1.00 56.84 102 ALA A N 1
ATOM 756 C CA . ALA A 1 102 ? 41.449 22.016 -24.469 1.00 56.84 102 ALA A CA 1
ATOM 757 C C . ALA A 1 102 ? 40.509 20.838 -24.800 1.00 56.84 102 ALA A C 1
ATOM 759 O O . ALA A 1 102 ? 39.387 21.060 -25.260 1.00 56.84 102 ALA A O 1
ATOM 760 N N . TYR A 1 103 ? 40.921 19.599 -24.510 1.00 61.38 103 TYR A N 1
ATOM 761 C CA . TYR A 1 103 ? 40.062 18.418 -24.653 1.00 61.38 103 TYR A CA 1
ATOM 762 C C . TYR A 1 103 ? 38.912 18.404 -23.637 1.00 61.38 103 TYR A C 1
ATOM 764 O O . TYR A 1 103 ? 37.761 18.190 -24.022 1.00 61.38 103 TYR A O 1
ATOM 772 N N . GLY A 1 104 ? 39.188 18.691 -22.361 1.00 59.09 104 GLY A N 1
ATOM 773 C CA . GLY A 1 104 ? 38.158 18.785 -21.320 1.00 59.09 104 GLY A CA 1
ATOM 774 C C . GLY A 1 104 ? 37.137 19.895 -21.596 1.00 59.09 104 GLY A C 1
ATOM 775 O O . GLY A 1 104 ? 35.936 19.703 -21.411 1.00 59.09 104 GLY A O 1
ATOM 776 N N . LEU A 1 105 ? 37.598 21.030 -22.123 1.00 56.22 105 LEU A N 1
ATOM 777 C CA . LEU A 1 105 ? 36.770 22.160 -22.543 1.00 56.22 105 LEU A CA 1
ATOM 778 C C . LEU A 1 105 ? 35.943 21.852 -23.787 1.00 56.22 105 LEU A C 1
ATOM 780 O O . LEU A 1 105 ? 34.788 22.262 -23.854 1.00 56.22 105 LEU A O 1
ATOM 784 N N . GLY A 1 106 ? 36.495 21.101 -24.743 1.00 57.66 106 GLY A N 1
ATOM 785 C CA . GLY A 1 106 ? 35.747 20.603 -25.895 1.00 57.66 106 GLY A CA 1
ATOM 786 C C . GLY A 1 106 ? 34.571 19.722 -25.470 1.00 57.66 106 GLY A C 1
ATOM 787 O O . GLY A 1 106 ? 33.458 19.918 -25.954 1.00 57.66 106 GLY A O 1
ATOM 788 N N . ILE A 1 107 ? 34.795 18.831 -24.497 1.00 58.44 107 ILE A N 1
ATOM 789 C CA . ILE A 1 107 ? 33.758 17.963 -23.922 1.00 58.44 107 ILE A CA 1
ATOM 790 C C . ILE A 1 107 ? 32.708 18.791 -23.160 1.00 58.44 107 ILE A C 1
ATOM 792 O O . ILE A 1 107 ? 31.510 18.610 -23.384 1.00 58.44 107 ILE A O 1
ATOM 796 N N . LEU A 1 108 ? 33.127 19.749 -22.324 1.00 51.22 108 LEU A N 1
ATOM 797 C CA . LEU A 1 108 ? 32.223 20.668 -21.613 1.00 51.22 108 LEU A CA 1
ATOM 798 C C . LEU A 1 108 ? 31.368 21.521 -22.5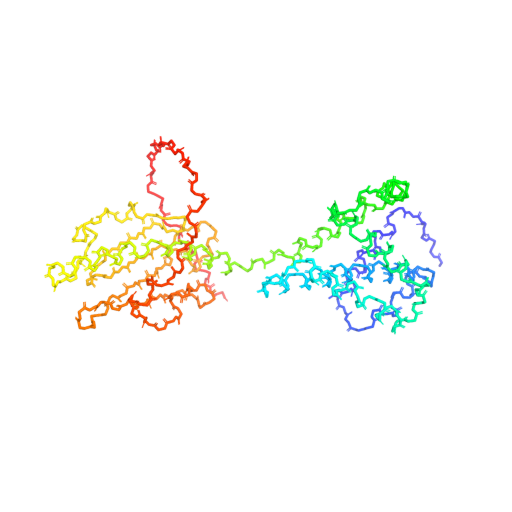60 1.00 51.22 108 LEU A C 1
ATOM 800 O O . LEU A 1 108 ? 30.174 21.698 -22.317 1.00 51.22 108 LEU A O 1
ATOM 804 N N . ALA A 1 109 ? 31.963 22.017 -23.647 1.00 49.56 109 ALA A N 1
ATOM 805 C CA . ALA A 1 109 ? 31.265 22.789 -24.668 1.00 49.56 109 ALA A CA 1
ATOM 806 C C . ALA A 1 109 ? 30.216 21.934 -25.396 1.00 49.56 109 ALA A C 1
ATOM 808 O O . ALA A 1 109 ? 29.105 22.405 -25.628 1.00 49.56 109 ALA A O 1
ATOM 809 N N . THR A 1 110 ? 30.511 20.660 -25.682 1.00 51.16 110 THR A N 1
ATOM 810 C CA . THR A 1 110 ? 29.508 19.718 -26.216 1.00 51.16 110 THR A CA 1
ATOM 811 C C . THR A 1 110 ? 28.429 19.322 -25.208 1.00 51.16 110 THR A C 1
ATOM 813 O O . THR A 1 110 ? 27.328 18.967 -25.621 1.00 51.16 110 THR A O 1
ATOM 816 N N . LEU A 1 111 ? 28.706 19.403 -23.903 1.00 51.03 111 LEU A N 1
ATOM 817 C CA . LEU A 1 111 ? 27.740 19.130 -22.832 1.00 51.03 111 LEU A CA 1
ATOM 818 C C . LEU A 1 111 ? 26.924 20.368 -22.411 1.00 51.03 111 LEU A C 1
ATOM 820 O O . LEU A 1 111 ? 26.056 20.254 -21.549 1.00 51.03 111 LEU A O 1
ATOM 824 N N . GLY A 1 112 ? 27.160 21.539 -23.017 1.00 42.91 112 GLY A N 1
ATOM 825 C CA . GLY A 1 112 ? 26.357 22.746 -22.794 1.00 42.91 112 GLY A CA 1
ATOM 826 C C . GLY A 1 112 ? 26.534 23.397 -21.418 1.00 42.91 112 GLY A C 1
ATOM 827 O O . GLY A 1 112 ? 25.655 24.135 -20.975 1.00 42.91 112 GLY A O 1
ATOM 828 N N . ILE A 1 113 ? 27.648 23.148 -20.724 1.00 51.28 113 ILE A N 1
ATOM 829 C CA . ILE A 1 113 ? 27.913 23.755 -19.412 1.00 51.28 113 ILE A CA 1
ATOM 830 C C . ILE A 1 113 ? 28.524 25.147 -19.637 1.00 51.28 113 ILE A C 1
ATOM 832 O O . ILE A 1 113 ? 29.721 25.294 -19.879 1.00 51.28 113 ILE A O 1
ATOM 836 N N . GLY A 1 114 ? 27.674 26.177 -19.604 1.00 45.75 114 GLY A N 1
ATOM 837 C CA . GLY A 1 114 ? 27.963 27.564 -20.002 1.00 45.75 114 GLY A CA 1
ATOM 838 C C . GLY A 1 114 ? 28.878 28.386 -19.082 1.00 45.75 114 GLY A C 1
ATOM 839 O O . GLY A 1 114 ? 28.625 29.569 -18.895 1.00 45.75 114 GLY A O 1
ATOM 840 N N . ALA A 1 115 ? 29.930 27.809 -18.500 1.00 45.09 115 ALA A N 1
ATOM 841 C CA . ALA A 1 115 ? 30.771 28.516 -17.525 1.00 45.09 115 ALA A CA 1
ATOM 842 C C . ALA A 1 115 ? 32.006 29.241 -18.109 1.00 45.09 115 ALA A C 1
ATOM 844 O O . ALA A 1 115 ? 32.781 29.812 -17.347 1.00 45.09 115 ALA A O 1
ATOM 845 N N . LEU A 1 116 ? 32.244 29.234 -19.429 1.00 46.62 116 LEU A N 1
ATOM 846 C CA . LEU A 1 116 ? 33.495 29.757 -20.012 1.00 46.62 116 LEU A CA 1
ATOM 847 C C . LEU A 1 116 ? 33.257 30.597 -21.269 1.00 46.62 116 LEU A C 1
ATOM 849 O O . LEU A 1 116 ? 33.468 30.169 -22.402 1.00 46.62 116 LEU A O 1
ATOM 853 N N . GLU A 1 117 ? 32.798 31.825 -21.052 1.00 46.44 117 GLU A N 1
ATOM 854 C CA . GLU A 1 117 ? 32.266 32.689 -22.107 1.00 46.44 117 GLU A CA 1
ATOM 855 C C . GLU A 1 117 ? 33.275 33.601 -22.854 1.00 46.44 117 GLU A C 1
ATOM 857 O O . GLU A 1 117 ? 32.991 33.929 -24.012 1.00 46.44 117 GLU A O 1
ATOM 862 N N . PRO A 1 118 ? 34.440 34.030 -22.308 1.00 46.72 118 PRO A N 1
ATOM 863 C CA . PRO A 1 118 ? 35.271 34.999 -23.036 1.00 46.72 118 PRO A CA 1
ATOM 864 C C . PRO A 1 118 ? 36.353 34.401 -23.959 1.00 46.72 118 PRO A C 1
ATOM 866 O O . PRO A 1 118 ? 36.694 35.042 -24.948 1.00 46.72 118 PRO A O 1
ATOM 869 N N . VAL A 1 119 ? 36.860 33.181 -23.730 1.00 47.97 119 VAL A N 1
ATOM 870 C CA . VAL A 1 119 ? 37.969 32.603 -24.543 1.00 47.97 119 VAL A CA 1
ATOM 871 C C . VAL A 1 119 ? 37.473 31.722 -25.708 1.00 47.97 119 VAL A C 1
ATOM 873 O O . VAL A 1 119 ? 38.181 31.503 -26.689 1.00 47.97 119 VAL A O 1
ATOM 876 N N . ALA A 1 120 ? 36.219 31.268 -25.672 1.00 46.00 120 ALA A N 1
ATOM 877 C CA . ALA A 1 120 ? 35.680 30.294 -26.626 1.00 46.00 120 ALA A CA 1
ATOM 878 C C . ALA A 1 120 ? 35.153 30.888 -27.953 1.00 46.00 120 ALA A C 1
ATOM 880 O O . ALA A 1 120 ? 34.965 30.153 -28.922 1.00 46.00 120 ALA A O 1
ATOM 881 N N . ARG A 1 121 ? 34.909 32.203 -28.051 1.00 48.00 121 ARG A N 1
ATOM 882 C CA . ARG A 1 121 ? 34.076 32.761 -29.143 1.00 48.00 121 ARG A CA 1
ATOM 883 C C . ARG A 1 121 ? 34.691 32.688 -30.547 1.00 48.00 121 ARG A C 1
ATOM 885 O O . ARG A 1 121 ? 33.939 32.637 -31.516 1.00 48.00 121 ARG A O 1
ATOM 892 N N . GLY A 1 122 ? 36.021 32.668 -30.673 1.00 44.78 122 GLY A N 1
ATOM 893 C CA . GLY A 1 122 ? 36.703 32.651 -31.977 1.00 44.78 122 GLY A CA 1
ATOM 894 C C . GLY A 1 122 ? 36.911 31.247 -32.556 1.00 44.78 122 GLY A C 1
ATOM 895 O O . GLY A 1 122 ? 36.534 30.978 -33.693 1.00 44.78 122 GLY A O 1
ATOM 896 N N . GLY A 1 123 ? 37.482 30.333 -31.765 1.00 42.53 123 GLY A N 1
ATOM 897 C CA . GLY A 1 123 ? 37.833 28.981 -32.224 1.00 42.53 123 GLY A CA 1
ATOM 898 C C . GLY A 1 123 ? 36.658 27.999 -32.259 1.00 42.53 123 GLY A C 1
ATOM 899 O O . GLY A 1 123 ? 36.604 27.128 -33.127 1.00 42.53 123 GLY A O 1
ATOM 900 N N . VAL A 1 124 ? 35.676 28.155 -31.363 1.00 45.19 124 VAL A N 1
ATOM 901 C CA . VAL A 1 124 ? 34.555 27.204 -31.248 1.00 45.19 124 VAL A CA 1
ATOM 902 C C . VAL A 1 124 ? 33.573 27.339 -32.410 1.00 45.19 124 VAL A C 1
ATOM 904 O O . VAL A 1 124 ? 33.013 26.338 -32.844 1.00 45.19 124 VAL A O 1
ATOM 907 N N . ARG A 1 125 ? 33.408 28.534 -32.993 1.00 51.53 125 ARG A N 1
ATOM 908 C CA . ARG A 1 125 ? 32.437 28.750 -34.079 1.00 51.53 125 ARG A CA 1
ATOM 909 C C . ARG A 1 125 ? 32.807 27.995 -35.364 1.00 51.53 125 ARG A C 1
ATOM 911 O O . ARG A 1 125 ? 31.940 27.389 -35.984 1.00 51.53 125 ARG A O 1
ATOM 918 N N . ILE A 1 126 ? 34.097 27.951 -35.707 1.00 52.38 126 ILE A N 1
ATOM 919 C CA . ILE A 1 126 ? 34.591 27.297 -36.932 1.00 52.38 126 ILE A CA 1
ATOM 920 C C . ILE A 1 126 ? 34.620 25.767 -36.773 1.00 52.38 126 ILE A C 1
ATOM 922 O O . ILE A 1 126 ? 34.242 25.039 -37.691 1.00 52.38 126 ILE A O 1
ATOM 926 N N . ALA A 1 127 ? 35.000 25.264 -35.594 1.00 50.84 127 ALA A N 1
ATOM 927 C CA . ALA A 1 127 ? 34.988 23.827 -35.318 1.00 50.84 127 ALA A CA 1
ATOM 928 C C . ALA A 1 127 ? 33.556 23.268 -35.210 1.00 50.84 127 ALA A C 1
ATOM 930 O O . ALA A 1 127 ? 33.274 22.181 -35.718 1.00 50.84 127 ALA A O 1
ATOM 931 N N . HIS A 1 128 ? 32.632 24.022 -34.610 1.00 49.66 128 HIS A N 1
ATOM 932 C CA . HIS A 1 128 ? 31.249 23.593 -34.406 1.00 49.66 128 HIS A CA 1
ATOM 933 C C . HIS A 1 128 ? 30.464 23.491 -35.723 1.00 49.66 128 HIS A C 1
ATOM 935 O O . HIS A 1 128 ? 29.794 22.485 -35.959 1.00 49.66 128 HIS A O 1
ATOM 941 N N . GLU A 1 129 ? 30.581 24.467 -36.630 1.00 54.03 129 GLU A N 1
ATOM 942 C CA . GLU A 1 129 ? 29.847 24.439 -37.906 1.00 54.03 129 GLU A CA 1
ATOM 943 C C . GLU A 1 129 ? 30.310 23.302 -38.836 1.00 54.03 129 GLU A C 1
ATOM 945 O O . GLU A 1 129 ? 29.484 22.680 -39.511 1.00 54.03 129 GLU A O 1
ATOM 950 N N . HIS A 1 130 ? 31.600 22.947 -38.822 1.00 54.72 130 HIS A N 1
ATOM 951 C CA . HIS A 1 130 ? 32.121 21.872 -39.674 1.00 54.72 130 HIS A CA 1
ATOM 952 C C . HIS A 1 130 ? 31.807 20.463 -39.142 1.00 54.72 130 HIS A C 1
ATOM 954 O O . HIS A 1 130 ? 31.493 19.560 -39.925 1.00 54.72 130 HIS A O 1
ATOM 960 N N . TRP A 1 131 ? 31.843 20.259 -37.820 1.00 49.59 131 TRP A N 1
ATOM 961 C CA . TRP A 1 131 ? 31.585 18.948 -37.211 1.00 49.59 131 TRP A CA 1
ATOM 962 C C . TRP A 1 131 ? 30.086 18.646 -37.057 1.00 49.59 131 TRP A C 1
ATOM 964 O O . TRP A 1 131 ? 29.621 17.557 -37.418 1.00 49.59 131 TRP A O 1
ATOM 974 N N . VAL A 1 132 ? 29.294 19.619 -36.595 1.00 56.78 132 VAL A N 1
ATOM 975 C CA . VAL A 1 132 ? 27.850 19.438 -36.359 1.00 56.78 132 VAL A CA 1
ATOM 976 C C . VAL A 1 132 ? 27.072 19.365 -37.676 1.00 56.78 132 VAL A C 1
ATOM 978 O O . VAL A 1 132 ? 26.134 18.572 -37.790 1.00 56.78 132 VAL A O 1
ATOM 981 N N . GLY A 1 133 ? 27.502 20.105 -38.704 1.00 62.34 133 GLY A N 1
ATOM 982 C CA . GLY A 1 133 ? 26.816 20.151 -39.996 1.00 62.34 133 GLY A CA 1
ATOM 983 C C . GLY A 1 133 ? 26.854 18.833 -40.777 1.00 62.34 133 GLY A C 1
ATOM 984 O O . GLY A 1 133 ? 25.847 18.445 -41.373 1.00 62.34 133 GLY A O 1
ATOM 985 N N . ARG A 1 134 ? 27.988 18.113 -40.769 1.00 61.00 134 ARG A N 1
ATOM 986 C CA . ARG A 1 134 ? 28.176 16.915 -41.616 1.00 61.00 134 ARG A CA 1
ATOM 987 C C . ARG A 1 134 ? 28.089 15.587 -40.852 1.00 61.00 134 ARG A C 1
ATOM 989 O O . ARG A 1 134 ? 27.565 14.618 -41.404 1.00 61.00 134 ARG A O 1
ATOM 996 N N . TYR A 1 135 ? 28.529 15.547 -39.592 1.00 56.03 135 TYR A N 1
ATOM 997 C CA . TYR A 1 135 ? 28.549 14.325 -38.772 1.00 56.03 135 TYR A CA 1
ATOM 998 C C . TYR A 1 135 ? 27.556 14.356 -37.607 1.00 56.03 135 TYR A C 1
ATOM 1000 O O . TYR A 1 135 ? 26.999 13.309 -37.264 1.00 56.03 135 TYR A O 1
ATOM 1008 N N . GLY A 1 136 ? 27.250 15.544 -37.073 1.00 58.78 136 GLY A N 1
ATOM 1009 C CA . GLY A 1 136 ? 26.319 15.726 -35.955 1.00 58.78 136 GLY A CA 1
ATOM 1010 C C . GLY A 1 136 ? 24.954 15.082 -36.200 1.00 58.78 136 GLY A C 1
ATOM 1011 O O . GLY A 1 136 ? 24.513 14.262 -35.407 1.00 58.78 136 GLY A O 1
ATOM 1012 N N . ARG A 1 137 ? 24.307 15.324 -37.346 1.00 62.22 137 ARG A N 1
ATOM 1013 C CA . ARG A 1 137 ? 22.980 14.730 -37.616 1.00 62.22 137 ARG A CA 1
ATOM 1014 C C . ARG A 1 137 ? 22.981 13.215 -37.850 1.00 62.22 137 ARG A C 1
ATOM 1016 O O . ARG A 1 137 ? 21.963 12.577 -37.607 1.00 62.22 137 ARG A O 1
ATOM 1023 N N . ARG A 1 138 ? 24.084 12.637 -38.342 1.00 73.25 138 ARG A N 1
ATOM 1024 C CA . ARG A 1 138 ? 24.144 11.206 -38.705 1.00 73.25 138 ARG A CA 1
ATOM 1025 C C . ARG A 1 138 ? 24.595 10.312 -37.553 1.00 73.25 138 ARG A C 1
ATOM 1027 O O . ARG A 1 138 ? 24.179 9.161 -37.515 1.00 73.25 138 ARG A O 1
ATOM 1034 N N . LEU A 1 139 ? 25.408 10.829 -36.631 1.00 73.38 139 LEU A N 1
ATOM 1035 C CA . LEU A 1 139 ? 25.942 10.059 -35.503 1.00 73.38 139 LEU A CA 1
ATOM 1036 C C . LEU A 1 139 ? 25.246 10.372 -34.173 1.00 73.38 139 LEU A C 1
ATOM 1038 O O . LEU A 1 139 ? 25.106 9.474 -33.351 1.00 73.38 139 LEU A O 1
ATOM 1042 N N . LEU A 1 140 ? 24.734 11.590 -33.970 1.00 77.19 140 LEU A N 1
ATOM 1043 C CA . LEU A 1 140 ? 24.071 11.946 -32.711 1.00 77.19 140 LEU A CA 1
ATOM 1044 C C . LEU A 1 140 ? 22.749 11.190 -32.524 1.00 77.19 140 LEU A C 1
ATOM 1046 O O . LEU A 1 140 ? 22.475 10.688 -31.439 1.00 77.19 140 LEU A O 1
ATOM 1050 N N . LEU A 1 141 ? 21.949 11.066 -33.590 1.00 80.00 141 LEU A N 1
ATOM 1051 C CA . LEU A 1 141 ? 20.648 10.400 -33.526 1.00 80.00 141 LEU A CA 1
ATOM 1052 C C . LEU A 1 141 ? 20.749 8.925 -33.085 1.00 80.00 141 LEU A C 1
ATOM 1054 O O . LEU A 1 141 ? 20.054 8.573 -32.138 1.00 80.00 141 LEU A O 1
ATOM 1058 N N . PRO A 1 142 ? 21.604 8.063 -33.684 1.00 82.12 142 PRO A N 1
ATOM 1059 C CA . PRO A 1 142 ? 21.734 6.674 -33.240 1.00 82.12 142 PRO A CA 1
ATOM 1060 C C . PRO A 1 142 ? 22.344 6.542 -31.841 1.00 82.12 142 PRO A C 1
ATOM 1062 O O . PRO A 1 142 ? 21.960 5.629 -31.120 1.00 82.12 142 PRO A O 1
ATOM 1065 N N . VAL A 1 143 ? 23.234 7.452 -31.425 1.00 83.56 143 VAL A N 1
ATOM 1066 C CA . VAL A 1 143 ? 23.773 7.450 -30.054 1.00 83.56 143 VAL A CA 1
ATOM 1067 C C . VAL A 1 143 ? 22.672 7.777 -29.046 1.00 83.56 143 VAL A C 1
ATOM 1069 O O . VAL A 1 143 ? 22.508 7.044 -28.077 1.00 83.56 143 VAL A O 1
ATOM 1072 N N . ILE A 1 144 ? 21.858 8.808 -29.293 1.00 81.06 144 ILE A N 1
ATOM 1073 C CA . ILE A 1 144 ? 20.701 9.126 -28.442 1.00 81.06 144 ILE A CA 1
ATOM 1074 C C . ILE A 1 144 ? 19.703 7.962 -28.437 1.00 81.06 144 ILE A C 1
ATOM 1076 O O . ILE A 1 144 ? 19.228 7.576 -27.372 1.00 81.06 144 ILE A O 1
ATOM 1080 N N . LEU A 1 145 ? 19.412 7.367 -29.599 1.00 80.69 145 LEU A N 1
ATOM 1081 C CA . LEU A 1 145 ? 18.476 6.245 -29.699 1.00 80.69 145 LEU A CA 1
ATOM 1082 C C . LEU A 1 145 ? 18.965 5.025 -28.910 1.00 80.69 145 LEU A C 1
ATOM 1084 O O . LEU A 1 145 ? 18.174 4.396 -28.216 1.00 80.69 145 LEU A O 1
ATOM 1088 N N . LEU A 1 146 ? 20.262 4.715 -28.987 1.00 83.19 146 LEU A N 1
ATOM 1089 C CA . LEU A 1 146 ? 20.883 3.624 -28.239 1.00 83.19 146 LEU A CA 1
ATOM 1090 C C . LEU A 1 146 ? 20.827 3.885 -26.731 1.00 83.19 146 LEU A C 1
ATOM 1092 O O . LEU A 1 146 ? 20.486 2.981 -25.977 1.00 83.19 146 LEU A O 1
ATOM 1096 N N . GLN A 1 147 ? 21.097 5.119 -26.297 1.00 80.75 147 GLN A N 1
ATOM 1097 C CA . GLN A 1 147 ? 21.001 5.494 -24.885 1.00 80.75 147 GLN A CA 1
ATOM 1098 C C . GLN A 1 147 ? 19.566 5.359 -24.371 1.00 80.75 147 GLN A C 1
ATOM 1100 O O . GLN A 1 147 ? 19.348 4.773 -23.315 1.00 80.75 147 GLN A O 1
ATOM 1105 N N . VAL A 1 148 ? 18.572 5.825 -25.135 1.00 79.06 148 VAL A N 1
ATOM 1106 C CA . VAL A 1 148 ? 17.157 5.647 -24.781 1.00 79.06 148 VAL A CA 1
ATOM 1107 C C . VAL A 1 148 ? 16.795 4.163 -24.735 1.00 79.06 148 VAL A C 1
ATOM 1109 O O . VAL A 1 148 ? 16.149 3.744 -23.785 1.00 79.06 148 VAL A O 1
ATOM 1112 N N . LEU A 1 149 ? 17.245 3.356 -25.699 1.00 78.62 149 LEU A N 1
ATOM 1113 C CA . LEU A 1 149 ? 16.940 1.924 -25.765 1.00 78.62 149 LEU A CA 1
ATOM 1114 C C . LEU A 1 149 ? 17.536 1.139 -24.585 1.00 78.62 149 LEU A C 1
ATOM 1116 O O . LEU A 1 149 ? 16.863 0.282 -24.019 1.00 78.62 149 LEU A O 1
ATOM 1120 N N . VAL A 1 150 ? 18.774 1.446 -24.190 1.00 74.44 150 VAL A N 1
ATOM 1121 C CA . VAL A 1 150 ? 19.458 0.795 -23.058 1.00 74.44 150 VAL A CA 1
ATOM 1122 C C . VAL A 1 150 ? 18.869 1.240 -21.716 1.00 74.44 150 VAL A C 1
ATOM 1124 O O . VAL A 1 150 ? 18.784 0.441 -20.786 1.00 74.44 150 VAL A O 1
ATOM 1127 N N . LEU A 1 151 ? 18.410 2.489 -21.614 1.00 63.25 151 LEU A N 1
ATOM 1128 C CA . LEU A 1 151 ? 17.771 3.021 -20.406 1.00 63.25 151 LEU A CA 1
ATOM 1129 C C . LEU A 1 151 ? 16.276 2.658 -20.293 1.00 63.25 151 LEU A C 1
ATOM 1131 O O . LEU A 1 151 ? 15.661 2.932 -19.261 1.00 63.25 151 LEU A O 1
ATOM 1135 N N . ALA A 1 152 ? 15.676 2.061 -21.329 1.00 56.88 152 ALA A N 1
ATOM 1136 C CA . ALA A 1 152 ? 14.228 1.880 -21.434 1.0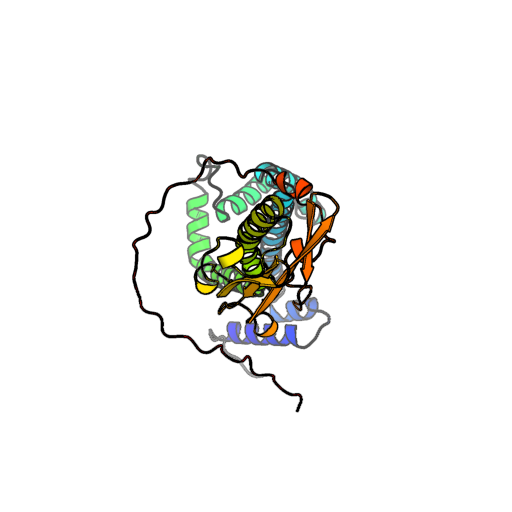0 56.88 152 ALA A CA 1
ATOM 1137 C C . ALA A 1 152 ? 13.586 0.655 -20.750 1.00 56.88 152 ALA A C 1
ATOM 1139 O O . ALA A 1 152 ? 12.356 0.601 -20.789 1.00 56.88 152 ALA A O 1
ATOM 1140 N N . PRO A 1 153 ? 14.260 -0.280 -20.052 1.00 53.03 153 PRO A N 1
ATOM 1141 C CA . PRO A 1 153 ? 13.547 -1.159 -19.144 1.00 53.03 153 PRO A CA 1
ATOM 1142 C C . PRO A 1 153 ? 13.603 -0.538 -17.749 1.00 53.03 153 PRO A C 1
ATOM 1144 O O . PRO A 1 153 ? 14.322 -1.010 -16.867 1.00 53.03 153 PRO A O 1
ATOM 1147 N N . ARG A 1 154 ? 12.810 0.515 -17.502 1.00 60.38 154 ARG A N 1
ATOM 1148 C CA . ARG A 1 154 ? 12.332 0.678 -16.124 1.00 60.38 154 ARG A CA 1
ATOM 1149 C C . ARG A 1 154 ? 11.515 -0.570 -15.862 1.00 60.38 154 ARG A C 1
ATOM 1151 O O . ARG A 1 154 ? 10.486 -0.756 -16.500 1.00 60.38 154 ARG A O 1
ATOM 1158 N N . SER A 1 155 ? 12.029 -1.449 -15.006 1.00 75.31 155 SER A N 1
ATOM 1159 C CA . SER A 1 155 ? 11.302 -2.649 -14.621 1.00 75.31 155 SER A CA 1
ATOM 1160 C C . SER A 1 155 ? 9.899 -2.224 -14.196 1.00 75.31 155 SER A C 1
ATOM 1162 O O . SER A 1 155 ? 9.753 -1.262 -13.437 1.00 75.31 155 SER A O 1
ATOM 1164 N N . ASP A 1 156 ? 8.865 -2.907 -14.688 1.00 88.75 156 ASP A N 1
ATOM 1165 C CA . ASP A 1 156 ? 7.473 -2.614 -14.314 1.00 88.75 156 ASP A CA 1
ATOM 1166 C C . ASP A 1 156 ? 7.311 -2.559 -12.784 1.00 88.75 156 ASP A C 1
ATOM 1168 O O . ASP A 1 156 ? 6.504 -1.800 -12.254 1.00 88.75 156 ASP A O 1
ATOM 1172 N N . ALA A 1 157 ? 8.170 -3.289 -12.064 1.00 91.00 157 ALA A N 1
ATOM 1173 C CA . ALA A 1 157 ? 8.301 -3.257 -10.616 1.00 91.00 157 ALA A CA 1
ATOM 1174 C C . ALA A 1 157 ? 8.701 -1.887 -10.034 1.00 91.00 157 ALA A C 1
ATOM 1176 O O . ALA A 1 157 ? 8.182 -1.517 -8.987 1.00 91.00 157 ALA A O 1
ATOM 1177 N N . ALA A 1 158 ? 9.599 -1.123 -10.665 1.00 90.50 158 ALA A N 1
ATOM 1178 C CA . ALA A 1 158 ? 10.001 0.196 -10.170 1.00 90.50 158 ALA A CA 1
ATOM 1179 C C . ALA A 1 158 ? 8.862 1.217 -10.297 1.00 90.50 158 ALA A C 1
ATOM 1181 O O . ALA A 1 158 ? 8.586 1.956 -9.355 1.00 90.50 158 ALA A O 1
ATOM 1182 N N . VAL A 1 159 ? 8.167 1.216 -11.440 1.00 92.75 159 VAL A N 1
ATOM 1183 C CA . VAL A 1 159 ? 6.986 2.069 -11.654 1.00 92.75 159 VAL A CA 1
ATOM 1184 C C . VAL A 1 159 ? 5.850 1.654 -10.720 1.00 92.75 159 VAL A C 1
ATOM 1186 O O . VAL A 1 159 ? 5.221 2.516 -10.111 1.00 92.75 159 VAL A O 1
ATOM 1189 N N . ALA A 1 160 ? 5.611 0.349 -10.564 1.00 95.56 160 ALA A N 1
ATOM 1190 C CA . ALA A 1 160 ? 4.598 -0.163 -9.650 1.00 95.56 160 ALA A CA 1
ATOM 1191 C C . ALA A 1 160 ? 4.899 0.196 -8.192 1.00 95.56 160 ALA A C 1
ATOM 1193 O O . ALA A 1 160 ? 4.001 0.648 -7.491 1.00 95.56 160 ALA A O 1
ATOM 1194 N N . ARG A 1 161 ? 6.154 0.052 -7.749 1.00 95.56 161 ARG A N 1
ATOM 1195 C CA . ARG A 1 161 ? 6.572 0.420 -6.392 1.00 95.56 161 ARG A CA 1
ATOM 1196 C C . ARG A 1 161 ? 6.339 1.903 -6.126 1.00 95.56 161 ARG A C 1
ATOM 1198 O O . ARG A 1 161 ? 5.728 2.221 -5.119 1.00 95.56 161 ARG A O 1
ATOM 1205 N N . TRP A 1 162 ? 6.749 2.775 -7.049 1.00 95.44 162 TRP A N 1
ATOM 1206 C CA . TRP A 1 162 ? 6.517 4.215 -6.923 1.00 95.44 162 TRP A CA 1
ATOM 1207 C C . TRP A 1 162 ? 5.021 4.554 -6.827 1.00 95.44 162 TRP A C 1
ATOM 1209 O O . TRP A 1 162 ? 4.625 5.325 -5.963 1.00 95.44 162 TRP A O 1
ATOM 1219 N N . LEU A 1 163 ? 4.173 3.937 -7.660 1.00 96.25 163 LEU A N 1
ATOM 1220 C CA . LEU A 1 163 ? 2.716 4.131 -7.599 1.00 96.25 163 LEU A CA 1
ATOM 1221 C C . LEU A 1 163 ? 2.110 3.637 -6.277 1.00 96.25 163 LEU A C 1
ATOM 1223 O O . LEU A 1 163 ? 1.211 4.277 -5.736 1.00 96.25 163 LEU A O 1
ATOM 1227 N N . ILE A 1 164 ? 2.575 2.495 -5.765 1.00 96.81 164 ILE A N 1
ATOM 1228 C CA . ILE A 1 164 ? 2.115 1.963 -4.478 1.00 96.81 164 ILE A CA 1
ATOM 1229 C C . ILE A 1 164 ? 2.555 2.884 -3.337 1.00 96.81 164 ILE A C 1
ATOM 1231 O O . ILE A 1 164 ? 1.742 3.200 -2.475 1.00 96.81 164 ILE A O 1
ATOM 1235 N N . GLU A 1 165 ? 3.812 3.331 -3.339 1.00 95.88 165 GLU A N 1
ATOM 1236 C CA . GLU A 1 165 ? 4.350 4.273 -2.351 1.00 95.88 165 GLU A CA 1
ATOM 1237 C C . GLU A 1 165 ? 3.576 5.597 -2.355 1.00 95.88 165 GLU A C 1
ATOM 1239 O O . GLU A 1 165 ? 3.179 6.055 -1.287 1.00 95.88 165 GLU A O 1
ATOM 1244 N N . ASP A 1 166 ? 3.262 6.147 -3.532 1.00 95.69 166 ASP A N 1
ATOM 1245 C CA . ASP A 1 166 ? 2.418 7.343 -3.666 1.00 95.69 166 ASP A CA 1
ATOM 1246 C C . ASP A 1 166 ? 1.027 7.124 -3.040 1.00 95.69 166 ASP A C 1
ATOM 1248 O O . ASP A 1 166 ? 0.530 7.945 -2.270 1.00 95.69 166 ASP A O 1
ATOM 1252 N N . GLY A 1 167 ? 0.413 5.963 -3.293 1.00 95.88 167 GLY A N 1
ATOM 1253 C CA . GLY A 1 167 ? -0.876 5.606 -2.699 1.00 95.88 167 GLY A CA 1
ATOM 1254 C C . GLY A 1 167 ? -0.843 5.411 -1.178 1.00 95.88 167 GLY A C 1
ATOM 1255 O O . GLY A 1 167 ? -1.838 5.676 -0.501 1.00 95.88 167 GLY A O 1
ATOM 1256 N N . MET A 1 168 ? 0.297 5.001 -0.617 1.00 96.19 168 MET A N 1
ATOM 1257 C CA . MET A 1 168 ? 0.461 4.812 0.829 1.00 96.19 168 MET A CA 1
ATOM 1258 C C . MET A 1 168 ? 0.406 6.124 1.623 1.00 96.19 168 MET A C 1
ATOM 1260 O O . MET A 1 168 ? 0.199 6.071 2.833 1.00 96.19 168 MET A O 1
ATOM 1264 N N . HIS A 1 169 ? 0.497 7.297 0.986 1.00 95.00 169 HIS A N 1
ATOM 1265 C CA . HIS A 1 169 ? 0.339 8.587 1.672 1.00 95.00 169 HIS A CA 1
ATOM 1266 C C . HIS A 1 169 ? -1.053 8.809 2.290 1.00 95.00 169 HIS A C 1
ATOM 1268 O O . HIS A 1 169 ? -1.193 9.656 3.170 1.00 95.00 169 HIS A O 1
ATOM 1274 N N . ILE A 1 170 ? -2.073 8.045 1.882 1.00 96.00 170 ILE A N 1
ATOM 1275 C CA . ILE A 1 170 ? -3.419 8.100 2.481 1.00 96.00 170 ILE A CA 1
ATOM 1276 C C . ILE A 1 170 ? -3.465 7.351 3.822 1.00 96.00 170 ILE A C 1
ATOM 1278 O O . ILE A 1 170 ? -4.250 7.699 4.706 1.00 96.00 170 ILE A O 1
ATOM 1282 N N . ALA A 1 171 ? -2.612 6.339 4.006 1.00 96.69 171 ALA A N 1
ATOM 1283 C CA . ALA A 1 171 ? -2.658 5.466 5.174 1.00 96.69 171 ALA A CA 1
ATOM 1284 C C . ALA A 1 171 ? -2.532 6.206 6.523 1.00 96.69 171 ALA A C 1
ATOM 1286 O O . ALA A 1 171 ? -3.363 5.930 7.389 1.00 96.69 171 ALA A O 1
ATOM 1287 N N . PRO A 1 172 ? -1.609 7.174 6.717 1.00 96.19 172 PRO A N 1
ATOM 1288 C CA . PRO A 1 172 ? -1.493 7.896 7.985 1.00 96.19 172 PRO A CA 1
ATOM 1289 C C . PRO A 1 172 ? -2.774 8.626 8.403 1.00 96.19 172 PRO A C 1
ATOM 1291 O O . PRO A 1 172 ? -3.100 8.659 9.585 1.00 96.19 172 PRO A O 1
ATOM 1294 N N . VAL A 1 173 ? -3.541 9.160 7.446 1.00 96.19 173 VAL A N 1
ATOM 1295 C CA . VAL A 1 173 ? -4.815 9.848 7.727 1.00 96.19 173 VAL A CA 1
ATOM 1296 C C . VAL A 1 173 ? -5.852 8.862 8.271 1.00 96.19 173 VAL A C 1
ATOM 1298 O O . VAL A 1 173 ? -6.552 9.156 9.240 1.00 96.19 173 VAL A O 1
ATOM 1301 N N . LEU A 1 174 ? -5.924 7.668 7.677 1.00 97.81 174 LEU A N 1
ATOM 1302 C CA . LEU A 1 174 ? -6.815 6.596 8.127 1.00 97.81 174 LEU A CA 1
ATOM 1303 C C . LEU A 1 174 ? -6.400 6.067 9.506 1.00 97.81 174 LEU A C 1
ATOM 1305 O O . LEU A 1 174 ? -7.250 5.915 10.381 1.00 97.81 174 LEU A O 1
ATOM 1309 N N . GLN A 1 175 ? -5.102 5.831 9.713 1.00 97.50 175 GLN A N 1
ATOM 1310 C CA . GLN A 1 175 ? -4.547 5.378 10.993 1.00 97.50 175 GLN A CA 1
ATOM 1311 C C . GLN A 1 175 ? -4.835 6.380 12.112 1.00 97.50 175 GLN A C 1
ATOM 1313 O O . GLN A 1 175 ? -5.340 5.998 13.165 1.00 97.50 175 GLN A O 1
ATOM 1318 N N . GLN A 1 176 ? -4.613 7.672 11.851 1.00 97.56 176 GLN A N 1
ATOM 1319 C CA . GLN A 1 176 ? -4.905 8.737 12.803 1.00 97.56 176 GLN A CA 1
ATOM 1320 C C . GLN A 1 176 ? -6.390 8.765 13.180 1.00 97.56 176 GLN A C 1
ATOM 1322 O O . GLN A 1 176 ? -6.711 8.884 14.360 1.00 97.56 176 GLN A O 1
ATOM 1327 N N . ALA A 1 177 ? -7.302 8.617 12.215 1.00 98.00 177 ALA A N 1
ATOM 1328 C CA . ALA A 1 177 ? -8.737 8.570 12.498 1.00 98.00 177 ALA A CA 1
ATOM 1329 C C . ALA A 1 177 ? -9.118 7.362 13.374 1.00 98.00 177 ALA A C 1
ATOM 1331 O O . ALA A 1 177 ? -9.869 7.512 14.342 1.00 98.00 177 ALA A O 1
ATOM 1332 N N . VAL A 1 178 ? -8.559 6.181 13.082 1.00 98.25 178 VAL A N 1
ATOM 1333 C CA . VAL A 1 178 ? -8.748 4.966 13.894 1.00 98.25 178 VAL A CA 1
ATOM 1334 C C . VAL A 1 178 ? -8.232 5.173 15.315 1.00 98.25 178 VAL A C 1
ATOM 1336 O O . VAL A 1 178 ? -8.948 4.889 16.273 1.00 98.25 178 VAL A O 1
ATOM 1339 N N . GLU A 1 179 ? -7.032 5.723 15.469 1.00 97.50 179 GLU A N 1
ATOM 1340 C CA . GLU A 1 179 ? -6.433 6.001 16.773 1.00 97.50 179 GLU A CA 1
ATOM 1341 C C . GLU A 1 179 ? -7.195 7.040 17.577 1.00 97.50 179 GLU A C 1
ATOM 1343 O O . GLU A 1 179 ? -7.412 6.847 18.770 1.00 97.50 179 GLU A O 1
ATOM 1348 N N . THR A 1 180 ? -7.601 8.149 16.959 1.00 97.44 180 THR A N 1
ATOM 1349 C CA . THR A 1 180 ? -8.411 9.167 17.630 1.00 97.44 180 THR A CA 1
ATOM 1350 C C . THR A 1 180 ? -9.699 8.543 18.149 1.00 97.44 180 THR A C 1
ATOM 1352 O O . THR A 1 180 ? -10.092 8.805 19.287 1.00 97.44 180 THR A O 1
ATOM 1355 N N . ARG A 1 181 ? -10.329 7.674 17.352 1.00 98.12 181 ARG A N 1
ATOM 1356 C CA . ARG A 1 181 ? -11.549 6.983 17.759 1.00 98.12 181 ARG A CA 1
ATOM 1357 C C . ARG A 1 181 ? -11.306 5.984 18.887 1.00 98.12 181 ARG A C 1
ATOM 1359 O O . ARG A 1 181 ? -12.047 5.994 19.867 1.00 98.12 181 ARG A O 1
ATOM 1366 N N . TRP A 1 182 ? -10.251 5.185 18.780 1.00 98.00 182 TRP A N 1
ATOM 1367 C CA . TRP A 1 182 ? -9.856 4.210 19.793 1.00 98.00 182 TRP A CA 1
ATOM 1368 C C . TRP A 1 182 ? -9.496 4.875 21.124 1.00 98.00 182 TRP A C 1
ATOM 1370 O O . TRP A 1 182 ? -10.014 4.466 22.158 1.00 98.00 182 TRP A O 1
ATOM 1380 N N . ARG A 1 183 ? -8.713 5.962 21.114 1.00 96.75 183 ARG A N 1
ATOM 1381 C CA . ARG A 1 183 ? -8.385 6.730 22.329 1.00 96.75 183 ARG A CA 1
ATOM 1382 C C . ARG A 1 183 ? -9.625 7.352 22.978 1.00 96.75 183 ARG A C 1
ATOM 1384 O O . ARG A 1 183 ? -9.670 7.470 24.197 1.00 96.75 183 ARG A O 1
ATOM 1391 N N . ALA A 1 184 ? -10.614 7.763 22.182 1.00 97.62 184 ALA A N 1
ATOM 1392 C CA . ALA A 1 184 ? -11.835 8.386 22.689 1.00 97.62 184 ALA A CA 1
ATOM 1393 C C . ALA A 1 184 ? -12.838 7.376 23.269 1.00 97.62 184 ALA A C 1
ATOM 1395 O O . ALA A 1 184 ? -13.493 7.676 24.263 1.00 97.62 184 ALA A O 1
ATOM 1396 N N . GLU A 1 185 ? -12.989 6.203 22.646 1.00 97.69 185 GLU A N 1
ATOM 1397 C CA . GLU A 1 185 ? -14.040 5.237 23.006 1.00 97.69 185 GLU A CA 1
ATOM 1398 C C . GLU A 1 185 ? -13.528 3.955 23.671 1.00 97.69 185 GLU A C 1
ATOM 1400 O O . GLU A 1 185 ? -14.333 3.159 24.150 1.00 97.69 185 GLU A O 1
ATOM 1405 N N . GLY A 1 186 ? -12.216 3.714 23.669 1.00 97.19 186 GLY A N 1
ATOM 1406 C CA . GLY A 1 186 ? -11.616 2.462 24.136 1.00 97.19 186 GLY A CA 1
ATOM 1407 C C . GLY A 1 186 ? -11.932 1.250 23.253 1.00 97.19 186 GLY A C 1
ATOM 1408 O O . GLY A 1 186 ? -11.756 0.118 23.690 1.00 97.19 186 GLY A O 1
ATOM 1409 N N . ARG A 1 187 ? -12.434 1.463 22.028 1.00 97.81 187 ARG A N 1
ATOM 1410 C CA . ARG A 1 187 ? -12.760 0.405 21.059 1.00 97.81 187 ARG A CA 1
ATOM 1411 C C . ARG A 1 187 ? -12.340 0.799 19.648 1.00 97.81 187 ARG A C 1
ATOM 1413 O O . ARG A 1 187 ? -12.451 1.964 19.264 1.00 97.81 187 ARG A O 1
ATOM 1420 N N . LEU A 1 188 ? -11.884 -0.178 18.869 1.00 98.31 188 LEU A N 1
ATOM 1421 C CA . LEU A 1 188 ? -11.533 0.034 17.466 1.00 98.31 188 LEU A CA 1
ATOM 1422 C C . LEU A 1 188 ? -12.812 0.219 16.619 1.00 98.31 188 LEU A C 1
ATOM 1424 O O . LEU A 1 188 ? -13.770 -0.538 16.794 1.00 98.31 188 LEU A O 1
ATOM 1428 N N . PRO A 1 189 ? -12.864 1.217 15.717 1.00 98.38 189 PRO A N 1
ATOM 1429 C CA . PRO A 1 189 ? -13.975 1.381 14.782 1.00 98.38 189 PRO A CA 1
ATOM 1430 C C . PRO A 1 189 ? -14.042 0.220 13.783 1.00 98.38 189 PRO A C 1
ATOM 1432 O O . PRO A 1 189 ? -13.022 -0.332 13.388 1.00 98.38 189 PRO A O 1
ATOM 1435 N N . ASP A 1 190 ? -15.245 -0.121 13.331 1.00 98.31 190 ASP A N 1
ATOM 1436 C CA . ASP A 1 190 ? -15.509 -1.221 12.391 1.00 98.31 190 ASP A CA 1
ATOM 1437 C C . ASP A 1 190 ? -15.744 -0.757 10.941 1.00 98.31 190 ASP A C 1
ATOM 1439 O O . ASP A 1 190 ? -15.969 -1.569 10.041 1.00 98.31 190 ASP A O 1
ATOM 1443 N N . SER A 1 191 ? -15.742 0.559 10.717 1.00 98.31 191 SER A N 1
ATOM 1444 C CA . SER A 1 191 ? -16.148 1.188 9.463 1.00 98.31 191 SER A CA 1
ATOM 1445 C C . SER A 1 191 ? -15.625 2.623 9.351 1.00 98.31 191 SER A C 1
ATOM 1447 O O . SER A 1 191 ? -15.346 3.276 10.360 1.00 98.31 191 SER A O 1
ATOM 1449 N N . ASN A 1 192 ? -15.566 3.164 8.126 1.00 98.12 192 ASN A N 1
ATOM 1450 C CA . ASN A 1 192 ? -15.247 4.582 7.898 1.00 98.12 192 ASN A CA 1
ATOM 1451 C C . ASN A 1 192 ? -16.177 5.503 8.694 1.00 98.12 192 ASN A C 1
ATOM 1453 O O . ASN A 1 192 ? -15.709 6.420 9.359 1.00 98.12 192 ASN A O 1
ATOM 1457 N N . HIS A 1 193 ? -17.483 5.222 8.679 1.00 98.25 193 HIS A N 1
ATOM 1458 C CA . HIS A 1 193 ? -18.463 6.023 9.407 1.00 98.25 193 HIS A CA 1
ATOM 1459 C C . HIS A 1 193 ? -18.197 6.004 10.920 1.00 98.25 193 HIS A C 1
ATOM 1461 O O . HIS A 1 193 ? -18.192 7.058 11.553 1.00 98.25 193 HIS A O 1
ATOM 1467 N N . ALA A 1 194 ? -17.906 4.832 11.502 1.00 98.19 194 ALA A N 1
ATOM 1468 C CA . ALA A 1 194 ? -17.537 4.730 12.914 1.00 98.19 194 ALA A CA 1
ATOM 1469 C C . ALA A 1 194 ? -16.228 5.465 13.241 1.00 98.19 194 ALA A C 1
ATOM 1471 O O . ALA A 1 194 ? -16.080 5.935 14.365 1.00 98.19 194 ALA A O 1
ATOM 1472 N N . ALA A 1 195 ? -15.308 5.594 12.282 1.00 98.25 195 ALA A N 1
ATOM 1473 C CA . ALA A 1 195 ? -14.073 6.368 12.404 1.00 98.25 195 ALA A CA 1
ATOM 1474 C C . ALA A 1 195 ? -14.237 7.871 12.079 1.00 98.25 195 ALA A C 1
ATOM 1476 O O . ALA A 1 195 ? -13.260 8.613 12.146 1.00 98.25 195 ALA A O 1
ATOM 1477 N N . GLY A 1 196 ? -15.440 8.341 11.722 1.00 98.00 196 GLY A N 1
ATOM 1478 C CA . GLY A 1 196 ? -15.675 9.736 11.322 1.00 98.00 196 GLY A CA 1
ATOM 1479 C C . GLY A 1 196 ? -15.097 10.102 9.948 1.00 98.00 196 GLY A C 1
ATOM 1480 O O . GLY A 1 196 ? -14.837 11.271 9.676 1.00 98.00 196 GLY A O 1
ATOM 1481 N N . LEU A 1 197 ? -14.878 9.109 9.087 1.00 98.00 197 LEU A N 1
ATOM 1482 C CA . LEU A 1 197 ? -14.340 9.255 7.738 1.00 98.00 197 LEU A CA 1
ATOM 1483 C C . LEU A 1 197 ? -15.458 9.218 6.677 1.00 98.00 197 LEU A C 1
ATOM 1485 O O . LEU A 1 197 ? -16.497 8.586 6.895 1.00 98.00 197 LEU A O 1
ATOM 1489 N N . PRO A 1 198 ? -15.249 9.846 5.502 1.00 97.69 198 PRO A N 1
ATOM 1490 C CA . PRO A 1 198 ? -16.159 9.714 4.364 1.00 97.69 198 PRO A CA 1
ATOM 1491 C C . PRO A 1 198 ? -16.213 8.262 3.849 1.00 97.69 198 PRO A C 1
ATOM 1493 O O . PRO A 1 198 ? -15.357 7.445 4.205 1.00 97.69 198 PRO A O 1
ATOM 1496 N N . PRO A 1 199 ? -17.203 7.909 3.006 1.00 96.88 199 PRO A N 1
ATOM 1497 C CA . PRO A 1 199 ? -17.286 6.572 2.419 1.00 96.88 199 PRO A CA 1
ATOM 1498 C C . PRO A 1 199 ? -16.006 6.210 1.630 1.00 96.88 199 PRO A C 1
ATOM 1500 O O . PRO A 1 199 ? -15.325 7.118 1.142 1.00 96.88 199 PRO A O 1
ATOM 1503 N N . PRO A 1 200 ? -15.650 4.915 1.507 1.00 95.50 200 PRO A N 1
ATOM 1504 C CA . PRO A 1 200 ? -14.373 4.477 0.929 1.00 95.50 200 PRO A CA 1
ATOM 1505 C C . PRO A 1 200 ? -14.079 5.003 -0.481 1.00 95.50 200 PRO A C 1
ATOM 1507 O O . PRO A 1 200 ? -12.923 5.243 -0.830 1.00 95.50 200 PRO A O 1
ATOM 1510 N N . GLU A 1 201 ? -15.120 5.222 -1.282 1.00 93.38 201 GLU A N 1
ATOM 1511 C CA . GLU A 1 201 ? -15.040 5.762 -2.642 1.00 93.38 201 GLU A CA 1
ATOM 1512 C C . GLU A 1 201 ? -14.635 7.244 -2.672 1.00 93.38 201 GLU A C 1
ATOM 1514 O O . GLU A 1 201 ? -14.239 7.752 -3.716 1.00 93.38 201 GLU A O 1
ATOM 1519 N N . GLY A 1 202 ? -14.732 7.948 -1.540 1.00 92.44 202 GLY A N 1
ATOM 1520 C CA . GLY A 1 202 ? -14.255 9.322 -1.372 1.00 92.44 202 GLY A CA 1
ATOM 1521 C C . GLY A 1 202 ? -12.789 9.420 -0.940 1.00 92.44 202 GLY A C 1
ATOM 1522 O O . GLY A 1 202 ? -12.240 10.519 -0.907 1.00 92.44 202 GLY A O 1
ATOM 1523 N N . LEU A 1 203 ? -12.149 8.294 -0.607 1.00 93.94 203 LEU A N 1
ATOM 1524 C CA . LEU A 1 203 ? -10.767 8.216 -0.122 1.00 93.94 203 LEU A CA 1
ATOM 1525 C C . LEU A 1 203 ? -9.883 7.550 -1.181 1.00 93.94 203 LEU A C 1
ATOM 1527 O O . LEU A 1 203 ? -9.378 6.437 -1.011 1.00 93.94 203 LEU A O 1
ATOM 1531 N N . THR A 1 204 ? -9.737 8.240 -2.310 1.00 96.00 204 THR A N 1
ATOM 1532 C CA . THR A 1 204 ? -8.973 7.783 -3.479 1.00 96.00 204 THR A CA 1
ATOM 1533 C C . THR A 1 204 ? -7.628 8.492 -3.599 1.00 96.00 204 THR A C 1
ATOM 1535 O O . THR A 1 204 ? -7.452 9.599 -3.094 1.00 96.00 204 THR A O 1
ATOM 1538 N N . GLY A 1 205 ? -6.702 7.894 -4.344 1.00 92.56 205 GLY A N 1
ATOM 1539 C CA . GLY A 1 205 ? -5.419 8.497 -4.714 1.00 92.56 205 GLY A CA 1
ATOM 1540 C C . GLY A 1 205 ? -5.048 8.151 -6.152 1.00 92.56 205 GLY A C 1
ATOM 1541 O O . GLY A 1 205 ? -5.773 7.413 -6.813 1.00 92.56 205 GLY A O 1
ATOM 1542 N N . ASN A 1 206 ? -3.898 8.627 -6.638 1.00 93.50 206 ASN A N 1
ATOM 1543 C CA . ASN A 1 206 ? -3.468 8.367 -8.021 1.00 93.50 206 ASN A CA 1
ATOM 1544 C C . ASN A 1 206 ? -3.479 6.875 -8.378 1.00 93.50 206 ASN A C 1
ATOM 1546 O O . ASN A 1 206 ? -3.878 6.507 -9.479 1.00 93.50 206 ASN A O 1
ATOM 1550 N N . ALA A 1 207 ? -3.036 6.022 -7.450 1.00 96.06 207 ALA A N 1
ATOM 1551 C CA . ALA A 1 207 ? -3.007 4.574 -7.628 1.00 96.06 207 ALA A CA 1
ATOM 1552 C C . ALA A 1 207 ? -4.052 3.816 -6.792 1.00 96.06 207 ALA A C 1
ATOM 1554 O O . ALA A 1 207 ? -4.184 2.605 -6.959 1.00 96.06 207 ALA A O 1
ATOM 1555 N N . VAL A 1 208 ? -4.771 4.501 -5.896 1.00 97.62 208 VAL A N 1
ATOM 1556 C CA . VAL A 1 208 ? -5.693 3.898 -4.921 1.00 97.62 208 VAL A CA 1
ATOM 1557 C C . VAL A 1 208 ? -7.124 4.083 -5.400 1.00 97.62 208 VAL A C 1
ATOM 1559 O O . VAL A 1 208 ? -7.614 5.206 -5.495 1.00 97.62 208 VAL A O 1
ATOM 1562 N N . ALA A 1 209 ? -7.791 2.966 -5.671 1.00 97.06 209 ALA A N 1
ATOM 1563 C CA . ALA A 1 209 ? -9.169 2.918 -6.142 1.00 97.06 209 ALA A CA 1
ATOM 1564 C C . ALA A 1 209 ? -10.163 3.257 -5.031 1.00 97.06 209 ALA A C 1
ATOM 1566 O O . ALA A 1 209 ? -11.141 3.956 -5.261 1.00 97.06 209 ALA A O 1
ATOM 1567 N N . TYR A 1 210 ? -9.911 2.715 -3.841 1.00 96.56 210 TYR A N 1
ATOM 1568 C CA . TYR A 1 210 ? -10.680 2.953 -2.631 1.00 96.56 210 TYR A CA 1
ATOM 1569 C C . TYR A 1 210 ? -9.830 2.583 -1.417 1.00 96.56 210 TYR A C 1
ATOM 1571 O O . TYR A 1 210 ? -8.954 1.708 -1.481 1.00 96.56 210 TYR A O 1
ATOM 1579 N N . SER A 1 211 ? -10.093 3.253 -0.303 1.00 97.88 211 SER A N 1
ATOM 1580 C CA . SER A 1 211 ? -9.444 2.974 0.971 1.00 97.88 211 SER A CA 1
ATOM 1581 C C . SER A 1 211 ? -10.413 3.177 2.126 1.00 97.88 211 SER A C 1
ATOM 1583 O O . SER A 1 211 ? -11.400 3.905 2.014 1.00 97.88 211 SER A O 1
ATOM 1585 N N . GLY A 1 212 ? -10.172 2.502 3.241 1.00 98.19 212 GLY A N 1
ATOM 1586 C CA . GLY A 1 212 ? -11.076 2.609 4.373 1.00 98.19 212 GLY A CA 1
ATOM 1587 C C . GLY A 1 212 ? -10.642 1.828 5.594 1.00 98.19 212 GLY A C 1
ATOM 1588 O O . GLY A 1 212 ? -9.550 1.269 5.654 1.00 98.19 212 GLY A O 1
ATOM 1589 N N . VAL A 1 213 ? -11.543 1.811 6.562 1.00 98.62 213 VAL A N 1
ATOM 1590 C CA . VAL A 1 213 ? -11.483 1.112 7.836 1.00 98.62 213 VAL A CA 1
ATOM 1591 C C . VAL A 1 213 ? -12.506 -0.017 7.778 1.00 98.62 213 VAL A C 1
ATOM 1593 O O . VAL A 1 213 ? -13.666 0.201 7.420 1.00 98.62 213 VAL A O 1
ATOM 1596 N N . GLY A 1 214 ? -12.053 -1.232 8.053 1.00 98.19 214 GLY A N 1
ATOM 1597 C CA . GLY A 1 214 ? -12.882 -2.424 8.183 1.00 98.19 214 GLY A CA 1
ATOM 1598 C C . GLY A 1 214 ? -13.029 -2.861 9.642 1.00 98.19 214 GLY A C 1
ATOM 1599 O O . GLY A 1 214 ? -12.678 -2.106 10.550 1.00 98.19 214 GLY A O 1
ATOM 1600 N N . PRO A 1 215 ? -13.508 -4.096 9.870 1.00 98.50 215 PRO A N 1
ATOM 1601 C CA . PRO A 1 215 ? -13.616 -4.677 11.204 1.00 98.50 215 PRO A CA 1
ATOM 1602 C C . PRO A 1 215 ? -12.295 -4.605 11.976 1.00 98.50 215 PRO A C 1
ATOM 1604 O O . PRO A 1 215 ? -11.218 -4.705 11.381 1.00 98.50 215 PRO A O 1
ATOM 1607 N N . ASP A 1 216 ? -12.390 -4.447 13.295 1.00 97.94 216 ASP A N 1
ATOM 1608 C CA . ASP A 1 216 ? -11.245 -4.344 14.209 1.00 97.94 216 ASP A CA 1
ATOM 1609 C C . ASP A 1 216 ? -10.275 -3.197 13.862 1.00 97.94 216 ASP A C 1
ATOM 1611 O O . ASP A 1 216 ? -9.063 -3.327 14.020 1.00 97.94 216 ASP A O 1
ATOM 1615 N N . GLY A 1 217 ? -10.768 -2.080 13.317 1.00 98.12 217 GLY A N 1
ATOM 1616 C CA . GLY A 1 217 ? -9.938 -0.919 12.979 1.00 98.12 217 GLY A CA 1
ATOM 1617 C C . GLY A 1 217 ? -8.941 -1.158 11.844 1.00 98.12 217 GLY A C 1
ATOM 1618 O O . GLY A 1 217 ? -8.032 -0.351 11.650 1.00 98.12 217 GLY A O 1
ATOM 1619 N N . ARG A 1 218 ? -9.079 -2.254 11.087 1.00 98.50 218 ARG A N 1
ATOM 1620 C CA . ARG A 1 218 ? -8.161 -2.602 9.995 1.00 98.50 218 ARG A CA 1
ATOM 1621 C C . ARG A 1 218 ? -8.255 -1.575 8.881 1.00 98.50 218 ARG A C 1
ATOM 1623 O O . ARG A 1 218 ? -9.290 -1.457 8.226 1.00 98.50 218 ARG A O 1
ATOM 1630 N N . VAL A 1 219 ? -7.160 -0.884 8.611 1.00 98.31 219 VAL A N 1
ATOM 1631 C CA . VAL A 1 219 ? -7.072 0.035 7.478 1.00 98.31 219 VAL A CA 1
ATOM 1632 C C . VAL A 1 219 ? -6.751 -0.769 6.226 1.00 98.31 219 VAL A C 1
ATOM 1634 O O . VAL A 1 219 ? -5.890 -1.641 6.253 1.00 98.31 219 VAL A O 1
ATOM 1637 N N . TYR A 1 220 ? -7.422 -0.502 5.112 1.00 98.12 220 TYR A N 1
ATOM 1638 C CA . TYR A 1 220 ? -7.132 -1.156 3.842 1.00 98.12 220 TYR A CA 1
ATOM 1639 C C . TYR A 1 220 ? -7.045 -0.164 2.690 1.00 98.12 220 TYR A C 1
ATOM 1641 O O . TYR A 1 220 ? -7.766 0.830 2.645 1.00 98.12 220 TYR A O 1
ATOM 1649 N N . LEU A 1 221 ? -6.169 -0.475 1.739 1.00 98.19 221 LEU A N 1
ATOM 1650 C CA . LEU A 1 221 ? -5.984 0.254 0.491 1.00 98.19 221 LEU A CA 1
ATOM 1651 C C . LEU A 1 221 ? -6.054 -0.744 -0.660 1.00 98.19 221 LEU A C 1
ATOM 1653 O O . LEU A 1 221 ? -5.387 -1.784 -0.615 1.00 98.19 221 LEU A O 1
ATOM 1657 N N . VAL A 1 222 ? -6.847 -0.436 -1.684 1.00 97.81 222 VAL A N 1
ATOM 1658 C CA . VAL A 1 222 ? -6.931 -1.246 -2.905 1.00 97.81 222 VAL A CA 1
ATOM 1659 C C . VAL A 1 222 ? -6.418 -0.449 -4.088 1.00 97.81 222 VAL A C 1
ATOM 1661 O O . VAL A 1 222 ? -6.857 0.674 -4.336 1.00 97.81 222 VAL A O 1
ATOM 1664 N N . PHE A 1 223 ? -5.471 -1.036 -4.815 1.00 97.69 223 PHE A N 1
ATOM 1665 C CA . PHE A 1 223 ? -4.744 -0.359 -5.880 1.00 97.69 223 PHE A CA 1
ATOM 1666 C C . PHE A 1 223 ? -5.316 -0.706 -7.251 1.00 97.69 223 PHE A C 1
ATOM 1668 O O . PHE A 1 223 ? -5.234 -1.851 -7.683 1.00 97.69 223 PHE A O 1
ATOM 1675 N N . GLU A 1 224 ? -5.828 0.282 -7.980 1.00 96.50 224 GLU A N 1
ATOM 1676 C CA . GLU A 1 224 ? -6.331 0.110 -9.347 1.00 96.50 224 GLU A CA 1
ATOM 1677 C C . GLU A 1 224 ? -5.769 1.237 -10.210 1.00 96.50 224 GLU A C 1
ATOM 1679 O O . GLU A 1 224 ? -6.206 2.382 -10.133 1.00 96.50 224 G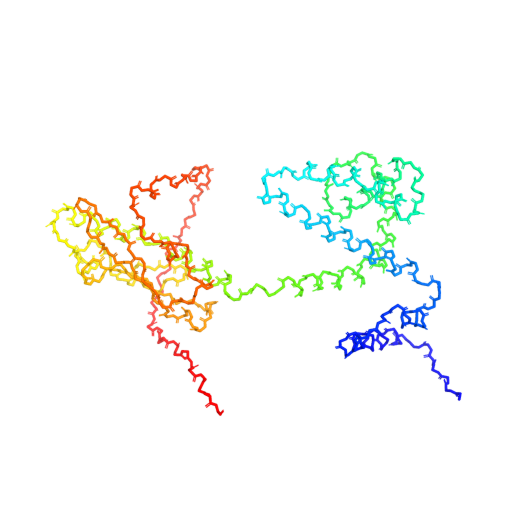LU A O 1
ATOM 1684 N N . HIS A 1 225 ? -4.774 0.932 -11.045 1.00 96.06 225 HIS A N 1
ATOM 1685 C CA . HIS A 1 225 ? -4.197 1.925 -11.945 1.00 96.06 225 HIS A CA 1
ATOM 1686 C C . HIS A 1 225 ? -3.769 1.285 -13.275 1.00 96.06 225 HIS A C 1
ATOM 1688 O O . HIS A 1 225 ? -3.176 0.201 -13.273 1.00 96.06 225 HIS A O 1
ATOM 1694 N N . PRO A 1 226 ? -4.004 1.937 -14.435 1.00 95.44 226 PRO A N 1
ATOM 1695 C CA . PRO A 1 226 ? -3.722 1.348 -15.748 1.00 95.44 226 PRO A CA 1
ATOM 1696 C C . PRO A 1 226 ? -2.250 0.999 -15.992 1.00 95.44 226 PRO A C 1
ATOM 1698 O O . PRO A 1 226 ? -1.959 0.118 -16.796 1.00 95.44 226 PRO A O 1
ATOM 1701 N N . ARG A 1 227 ? -1.325 1.688 -15.311 1.00 93.06 227 ARG A N 1
ATOM 1702 C CA . ARG A 1 227 ? 0.121 1.410 -15.388 1.00 93.06 227 ARG A CA 1
ATOM 1703 C C . ARG A 1 227 ? 0.599 0.361 -14.383 1.00 93.06 227 ARG A C 1
ATOM 1705 O O . ARG A 1 227 ? 1.768 0.001 -14.426 1.00 93.06 227 ARG A O 1
ATOM 1712 N N . LEU A 1 228 ? -0.262 -0.105 -13.475 1.00 95.12 228 LEU A N 1
ATOM 1713 C CA . LEU A 1 228 ? 0.092 -1.227 -12.611 1.00 95.12 228 LEU A CA 1
ATOM 1714 C C . LEU A 1 228 ? 0.022 -2.527 -13.418 1.00 95.12 228 LEU A C 1
ATOM 1716 O O . LEU A 1 228 ? -0.949 -2.721 -14.167 1.00 95.12 228 LEU A O 1
ATOM 1720 N N . PRO A 1 229 ? 1.019 -3.415 -13.267 1.00 93.62 229 PRO A N 1
ATOM 1721 C CA . PRO A 1 229 ? 0.998 -4.721 -13.903 1.00 93.62 229 PRO A CA 1
ATOM 1722 C C . PRO A 1 229 ? -0.136 -5.571 -13.312 1.00 93.62 229 PRO A C 1
ATOM 1724 O O . PRO A 1 229 ? -0.522 -5.398 -12.156 1.00 93.62 229 PRO A O 1
ATOM 1727 N N . CYS A 1 230 ? -0.651 -6.512 -14.102 1.00 92.56 230 CYS A N 1
ATOM 1728 C CA . CYS A 1 230 ? -1.768 -7.390 -13.740 1.00 92.56 230 CYS A CA 1
ATOM 1729 C C . CYS A 1 230 ? -1.701 -8.008 -12.325 1.00 92.56 230 CYS A C 1
ATOM 1731 O O . CYS A 1 230 ? -2.704 -7.925 -11.629 1.00 92.56 230 CYS A O 1
ATOM 1733 N N . PRO A 1 231 ? -0.568 -8.569 -11.841 1.00 91.06 231 PRO A N 1
ATOM 1734 C CA . PRO A 1 231 ? -0.512 -9.150 -10.492 1.00 91.06 231 PRO A CA 1
ATOM 1735 C C . PRO A 1 231 ? -0.622 -8.125 -9.350 1.00 91.06 231 PRO A C 1
ATOM 1737 O O . PRO A 1 231 ? -0.787 -8.510 -8.199 1.00 91.06 231 PRO A O 1
ATOM 1740 N N . VAL A 1 232 ? -0.479 -6.832 -9.647 1.00 95.62 232 VAL A N 1
ATOM 1741 C CA . VAL A 1 232 ? -0.523 -5.735 -8.667 1.00 95.62 232 VAL A CA 1
ATOM 1742 C C . VAL A 1 232 ? -1.837 -4.955 -8.756 1.00 95.62 232 VAL A C 1
ATOM 1744 O O . VAL A 1 232 ? -2.262 -4.333 -7.788 1.00 95.62 232 VAL A O 1
ATOM 1747 N N . ARG A 1 233 ? -2.501 -4.980 -9.912 1.00 96.31 233 ARG A N 1
ATOM 1748 C CA . ARG A 1 233 ? -3.803 -4.341 -10.103 1.00 96.31 233 ARG A CA 1
ATOM 1749 C C . ARG A 1 233 ? -4.886 -5.106 -9.340 1.00 96.31 233 ARG A C 1
ATOM 1751 O O . ARG A 1 233 ? -4.956 -6.327 -9.420 1.00 96.31 233 ARG A O 1
ATOM 1758 N N . GLY A 1 234 ? -5.702 -4.385 -8.584 1.00 96.38 234 GLY A N 1
ATOM 1759 C CA . GLY A 1 234 ? -6.658 -4.934 -7.628 1.00 96.38 234 GLY A CA 1
ATOM 1760 C C . GLY A 1 234 ? -6.014 -5.469 -6.346 1.00 96.38 234 GLY A C 1
ATOM 1761 O O . GLY A 1 234 ? -6.724 -5.989 -5.486 1.00 96.38 234 GLY A O 1
ATOM 1762 N N . ALA A 1 235 ? -4.688 -5.368 -6.187 1.00 97.00 235 ALA A N 1
ATOM 1763 C CA . ALA A 1 235 ? -4.031 -5.829 -4.973 1.00 97.00 235 ALA A CA 1
ATOM 1764 C C . ALA A 1 235 ? -4.441 -4.972 -3.772 1.00 97.00 235 ALA A C 1
ATOM 1766 O O . ALA A 1 235 ? -4.681 -3.766 -3.884 1.00 97.00 235 ALA A O 1
ATOM 1767 N N . ARG A 1 236 ? -4.479 -5.619 -2.607 1.00 97.44 236 ARG A N 1
ATOM 1768 C CA . ARG A 1 236 ? -4.850 -5.014 -1.332 1.00 97.44 236 ARG A CA 1
ATOM 1769 C C . ARG A 1 236 ? -3.650 -4.973 -0.389 1.00 97.44 236 ARG A C 1
ATOM 1771 O O . ARG A 1 236 ? -2.899 -5.948 -0.268 1.00 97.44 236 ARG A O 1
ATOM 1778 N N . ILE A 1 237 ? -3.488 -3.842 0.284 1.00 97.88 237 ILE A N 1
ATOM 1779 C CA . ILE A 1 237 ? -2.649 -3.704 1.475 1.00 97.88 237 ILE A CA 1
ATOM 1780 C C . ILE A 1 237 ? -3.588 -3.500 2.660 1.00 97.88 237 ILE A C 1
ATOM 1782 O O . ILE A 1 237 ? -4.502 -2.680 2.584 1.00 97.88 237 ILE A O 1
ATOM 1786 N N . GLU A 1 238 ? -3.371 -4.249 3.735 1.00 98.12 238 GLU A N 1
ATOM 1787 C CA . GLU A 1 238 ? -4.069 -4.081 5.007 1.00 98.12 238 GLU A CA 1
ATOM 1788 C C . GLU A 1 238 ? -3.073 -3.668 6.090 1.00 98.12 238 GLU A C 1
ATOM 1790 O O . GLU A 1 238 ? -2.000 -4.255 6.209 1.00 98.12 238 GLU A O 1
ATOM 1795 N N . LEU A 1 239 ? -3.423 -2.669 6.889 1.00 97.88 239 LEU A N 1
ATOM 1796 C CA . LEU A 1 239 ? -2.691 -2.259 8.078 1.00 97.88 239 LEU A CA 1
ATOM 1797 C C . LEU A 1 239 ? -3.545 -2.653 9.279 1.00 97.88 239 LEU A C 1
ATOM 1799 O O . LEU A 1 239 ? -4.661 -2.163 9.461 1.00 97.88 239 LEU A O 1
ATOM 1803 N N . VAL A 1 240 ? -3.030 -3.592 10.059 1.00 97.75 240 VAL A N 1
ATOM 1804 C CA . VAL A 1 240 ? -3.717 -4.187 11.200 1.00 97.75 240 VAL A CA 1
ATOM 1805 C C . VAL A 1 240 ? -3.210 -3.502 12.465 1.00 97.75 240 VAL A C 1
ATOM 1807 O O . VAL A 1 240 ? -2.002 -3.573 12.714 1.00 97.75 240 VAL A O 1
ATOM 1810 N N . PRO A 1 241 ? -4.082 -2.843 13.244 1.00 97.56 241 PRO A N 1
ATOM 1811 C CA . PRO A 1 241 ? -3.683 -2.299 14.531 1.00 97.56 241 PRO A CA 1
ATOM 1812 C C . PRO A 1 241 ? -3.436 -3.441 15.528 1.00 97.56 241 PRO A C 1
ATOM 1814 O O . PRO A 1 241 ? -4.194 -4.408 15.599 1.00 97.56 241 PRO A O 1
ATOM 1817 N N . GLU A 1 242 ? -2.362 -3.325 16.296 1.00 96.69 242 GLU A N 1
ATOM 1818 C CA . GLU A 1 242 ? -1.979 -4.199 17.399 1.00 96.69 242 GLU A CA 1
ATOM 1819 C C . GLU A 1 242 ? -1.866 -3.340 18.661 1.00 96.69 242 GLU A C 1
ATOM 1821 O O . GLU A 1 242 ? -1.016 -2.453 18.760 1.00 96.69 242 GLU A O 1
ATOM 1826 N N . GLU A 1 243 ? -2.751 -3.579 19.625 1.00 95.50 243 GLU A N 1
ATOM 1827 C CA . GLU A 1 243 ? -2.771 -2.834 20.883 1.00 95.50 243 GLU A CA 1
ATOM 1828 C C . GLU A 1 243 ? -1.526 -3.156 21.719 1.00 95.50 243 GLU A C 1
ATOM 1830 O O . GLU A 1 243 ? -1.242 -4.316 22.021 1.00 95.50 243 GLU A O 1
ATOM 1835 N N . THR A 1 244 ? -0.771 -2.125 22.103 1.00 94.62 244 THR A N 1
ATOM 1836 C CA . THR A 1 244 ? 0.421 -2.240 22.956 1.00 94.62 244 THR A CA 1
ATOM 1837 C C . THR A 1 244 ? 0.327 -1.224 24.091 1.00 94.62 244 THR A C 1
ATOM 1839 O O . THR A 1 244 ? 0.869 -0.121 24.027 1.00 94.62 244 THR A O 1
ATOM 1842 N N . GLY A 1 245 ? -0.400 -1.586 25.150 1.00 92.44 245 GLY A N 1
ATOM 1843 C CA . GLY A 1 245 ? -0.649 -0.688 26.279 1.00 92.44 245 GLY A CA 1
ATOM 1844 C C . GLY A 1 245 ? -1.557 0.477 25.882 1.00 92.44 245 GLY A C 1
ATOM 1845 O O . GLY A 1 245 ? -2.732 0.269 25.602 1.00 92.44 245 GLY A O 1
ATOM 1846 N N . SER A 1 246 ? -1.022 1.700 25.885 1.00 92.00 246 SER A N 1
ATOM 1847 C CA . SER A 1 246 ? -1.751 2.929 25.530 1.00 92.00 246 SER A CA 1
ATOM 1848 C C . SER A 1 246 ? -1.579 3.365 24.072 1.00 92.00 246 SER A C 1
ATOM 1850 O O . SER A 1 246 ? -2.090 4.420 23.695 1.00 92.00 246 SER A O 1
ATOM 1852 N N . ASP A 1 247 ? -0.873 2.574 23.264 1.00 94.44 247 ASP A N 1
ATOM 1853 C CA . ASP A 1 247 ? -0.576 2.878 21.867 1.00 94.44 247 ASP A CA 1
ATOM 1854 C C . ASP A 1 247 ? -1.042 1.761 20.925 1.00 94.44 247 ASP A C 1
ATOM 1856 O O . ASP A 1 247 ? -1.228 0.609 21.328 1.00 94.44 247 ASP A O 1
ATOM 1860 N N . LEU A 1 248 ? -1.199 2.112 19.646 1.00 95.38 248 LEU A N 1
ATOM 1861 C CA . LEU A 1 248 ? -1.426 1.166 18.557 1.00 95.38 248 LEU A CA 1
ATOM 1862 C C . LEU A 1 248 ? -0.144 1.018 17.732 1.00 95.38 248 LEU A C 1
ATOM 1864 O O . LEU A 1 248 ? 0.411 2.001 17.233 1.00 95.38 248 LEU A O 1
ATOM 1868 N N . LEU A 1 249 ? 0.313 -0.221 17.568 1.00 95.25 249 LEU A N 1
ATOM 1869 C CA . LEU A 1 249 ? 1.314 -0.592 16.572 1.00 95.25 249 LEU A CA 1
ATOM 1870 C C . LEU A 1 249 ? 0.598 -1.016 15.294 1.00 95.25 249 LEU A C 1
ATOM 1872 O O . LEU A 1 249 ? -0.464 -1.621 15.351 1.00 95.25 249 LEU A O 1
ATOM 1876 N N . TRP A 1 250 ? 1.166 -0.723 14.129 1.00 95.81 250 TRP A N 1
ATOM 1877 C CA . TRP A 1 250 ? 0.526 -1.060 12.858 1.00 95.81 250 TRP A CA 1
ATOM 1878 C C . TRP A 1 250 ? 1.341 -2.097 12.103 1.00 95.81 250 TRP A C 1
ATOM 1880 O O . TRP A 1 250 ? 2.460 -1.830 11.665 1.00 95.81 250 TRP A O 1
ATOM 1890 N N . ARG A 1 251 ? 0.758 -3.281 11.908 1.00 96.00 251 ARG A N 1
ATOM 1891 C CA . ARG A 1 251 ? 1.354 -4.354 11.111 1.00 96.00 251 ARG A CA 1
ATOM 1892 C C . ARG A 1 251 ? 0.796 -4.337 9.697 1.00 96.00 251 ARG A C 1
ATOM 1894 O O . ARG A 1 251 ? -0.409 -4.478 9.501 1.00 96.00 251 ARG A O 1
ATOM 1901 N N . CYS A 1 252 ? 1.673 -4.235 8.704 1.00 97.00 252 CYS A N 1
ATOM 1902 C CA . CYS A 1 252 ? 1.270 -4.356 7.309 1.00 97.00 252 CYS A CA 1
ATOM 1903 C C . CYS A 1 252 ? 1.128 -5.826 6.879 1.00 97.00 252 CYS A C 1
ATOM 1905 O O . CYS A 1 252 ? 2.032 -6.638 7.077 1.00 97.00 252 CYS A O 1
ATOM 1907 N N . VAL A 1 253 ? 0.007 -6.154 6.238 1.00 96.56 253 VAL A N 1
ATOM 1908 C CA . VAL A 1 253 ? -0.311 -7.456 5.647 1.00 96.56 253 VAL A CA 1
ATOM 1909 C C . VAL A 1 253 ? -0.631 -7.254 4.168 1.00 96.56 253 VAL A C 1
ATOM 1911 O O . VAL A 1 253 ? -1.490 -6.454 3.798 1.00 96.56 253 VAL A O 1
ATOM 1914 N N . THR A 1 254 ? 0.070 -7.970 3.288 1.00 96.50 254 THR A N 1
ATOM 1915 C CA . THR A 1 254 ? -0.158 -7.878 1.842 1.00 96.50 254 THR A CA 1
ATOM 1916 C C . THR A 1 254 ? 0.274 -9.144 1.103 1.00 96.50 254 THR A C 1
ATOM 1918 O O . THR A 1 254 ? 1.243 -9.797 1.486 1.00 96.50 254 THR A O 1
ATOM 1921 N N . ALA A 1 255 ? -0.422 -9.458 0.007 1.00 94.88 255 ALA A N 1
ATOM 1922 C CA . ALA A 1 255 ? -0.044 -10.505 -0.945 1.00 94.88 255 ALA A CA 1
ATOM 1923 C C . ALA A 1 255 ? 0.867 -9.988 -2.079 1.00 94.88 255 ALA A C 1
ATOM 1925 O O . ALA A 1 255 ? 1.181 -10.726 -3.013 1.00 94.88 255 ALA A O 1
ATOM 1926 N N . LEU A 1 256 ? 1.283 -8.717 -2.029 1.00 95.88 256 LEU A N 1
ATOM 1927 C CA . LEU A 1 256 ? 2.137 -8.124 -3.053 1.00 95.88 256 LEU A CA 1
ATOM 1928 C C . LEU A 1 256 ? 3.506 -8.831 -3.146 1.00 95.88 256 LEU A C 1
ATOM 1930 O O . LEU A 1 256 ? 4.117 -9.148 -2.113 1.00 95.88 256 LEU A O 1
ATOM 1934 N N . PRO A 1 257 ? 4.049 -9.013 -4.367 1.00 95.00 257 PRO A N 1
ATOM 1935 C CA . PRO A 1 257 ? 5.415 -9.487 -4.556 1.00 95.00 257 PRO A CA 1
ATOM 1936 C C . PRO A 1 257 ? 6.420 -8.587 -3.832 1.00 95.00 257 PRO A C 1
ATOM 1938 O O . PRO A 1 257 ? 6.296 -7.364 -3.856 1.00 95.00 257 PRO A O 1
ATOM 1941 N N . GLU A 1 258 ? 7.455 -9.175 -3.232 1.00 94.56 258 GLU A N 1
ATOM 1942 C CA . GLU A 1 258 ? 8.469 -8.441 -2.456 1.00 94.56 258 GLU A CA 1
ATOM 1943 C C . GLU A 1 258 ? 9.100 -7.282 -3.244 1.00 94.56 258 GLU A C 1
ATOM 1945 O O . GLU A 1 258 ? 9.267 -6.182 -2.718 1.00 94.56 258 GLU A O 1
ATOM 1950 N N . ALA A 1 259 ? 9.336 -7.486 -4.544 1.00 93.56 259 ALA A N 1
ATOM 1951 C CA . ALA A 1 259 ? 9.883 -6.470 -5.436 1.00 93.56 259 ALA A CA 1
ATOM 1952 C C . ALA A 1 259 ? 9.036 -5.186 -5.515 1.00 93.56 259 ALA A C 1
ATOM 1954 O O . ALA A 1 259 ? 9.582 -4.131 -5.833 1.00 93.56 259 ALA A O 1
ATOM 1955 N N . VAL A 1 260 ? 7.734 -5.227 -5.228 1.00 96.19 260 VAL A N 1
ATOM 1956 C CA . VAL A 1 260 ? 6.844 -4.054 -5.311 1.00 96.19 260 VAL A CA 1
ATOM 1957 C C . VAL A 1 260 ? 6.280 -3.620 -3.960 1.00 96.19 260 VAL A C 1
ATOM 1959 O O . VAL A 1 260 ? 5.613 -2.592 -3.905 1.00 96.19 260 VAL A O 1
ATOM 1962 N N . ARG A 1 261 ? 6.557 -4.346 -2.866 1.00 95.75 261 ARG A N 1
ATOM 1963 C CA . ARG A 1 261 ? 6.089 -3.944 -1.530 1.00 95.75 261 ARG A CA 1
ATOM 1964 C C . ARG A 1 261 ? 6.665 -2.577 -1.151 1.00 95.75 261 ARG A C 1
ATOM 1966 O O . ARG A 1 261 ? 7.873 -2.386 -1.339 1.00 95.75 261 ARG A O 1
ATOM 1973 N N . PRO A 1 262 ? 5.860 -1.663 -0.589 1.00 95.06 262 PRO A N 1
ATOM 1974 C CA . PRO A 1 262 ? 6.359 -0.391 -0.085 1.00 95.06 262 PRO A CA 1
ATOM 1975 C C . PRO A 1 262 ? 7.240 -0.625 1.145 1.00 95.06 262 PRO A C 1
ATOM 1977 O O . PRO A 1 262 ? 7.118 -1.654 1.815 1.00 95.06 262 PRO A O 1
ATOM 1980 N N . HIS A 1 263 ? 8.116 0.331 1.451 1.00 92.06 263 HIS A N 1
ATOM 1981 C CA . HIS A 1 263 ? 9.055 0.237 2.575 1.00 92.06 263 HIS A CA 1
ATOM 1982 C C . HIS A 1 263 ? 8.366 -0.105 3.908 1.00 92.06 263 HIS A C 1
ATOM 1984 O O . HIS A 1 263 ? 8.771 -1.045 4.587 1.00 92.06 263 HIS A O 1
ATOM 1990 N N . ALA A 1 264 ? 7.244 0.561 4.203 1.00 90.00 264 ALA A N 1
ATOM 1991 C CA . ALA A 1 264 ? 6.440 0.354 5.412 1.00 90.00 264 ALA A CA 1
ATOM 1992 C C . ALA A 1 264 ? 5.903 -1.082 5.594 1.00 90.00 264 ALA A C 1
ATOM 1994 O O . ALA A 1 264 ? 5.465 -1.445 6.678 1.00 90.00 264 ALA A O 1
ATOM 1995 N N . CYS A 1 265 ? 5.919 -1.901 4.539 1.00 94.81 265 CYS A N 1
ATOM 1996 C CA . CYS A 1 265 ? 5.460 -3.291 4.564 1.00 94.81 265 CYS A CA 1
ATOM 1997 C C . CYS A 1 265 ? 6.599 -4.315 4.488 1.00 94.81 265 CYS A C 1
ATOM 1999 O O . CYS A 1 265 ? 6.342 -5.512 4.336 1.00 94.81 265 CYS A O 1
ATOM 2001 N N . ARG A 1 266 ? 7.854 -3.858 4.513 1.00 93.31 266 ARG A N 1
ATOM 2002 C CA . ARG A 1 266 ? 9.041 -4.724 4.570 1.00 93.31 266 ARG A CA 1
ATOM 2003 C C . ARG A 1 266 ? 9.620 -4.791 5.972 1.00 93.31 266 ARG A C 1
ATOM 2005 O O . ARG A 1 266 ? 10.206 -5.804 6.336 1.00 93.31 266 ARG A O 1
ATOM 2012 N N . GLU A 1 267 ? 9.465 -3.712 6.724 1.00 86.94 267 GLU A N 1
ATOM 2013 C CA . GLU A 1 267 ? 9.965 -3.614 8.084 1.00 86.94 267 GLU A CA 1
ATOM 2014 C C . GLU A 1 267 ? 8.992 -4.259 9.079 1.00 86.94 267 GLU A C 1
ATOM 2016 O O . GLU A 1 267 ? 7.777 -4.266 8.848 1.00 86.94 267 GLU A O 1
ATOM 2021 N N . PRO A 1 268 ? 9.506 -4.826 10.184 1.00 82.25 268 PRO A N 1
ATOM 2022 C CA . PRO A 1 268 ? 8.660 -5.215 11.302 1.00 82.25 268 PRO A CA 1
ATOM 2023 C C . PRO A 1 268 ? 7.895 -3.990 11.839 1.00 82.25 268 PRO A C 1
ATOM 2025 O O . PRO A 1 268 ? 8.392 -2.868 11.723 1.00 82.25 268 PRO A O 1
ATOM 2028 N N . PRO A 1 269 ? 6.697 -4.183 12.421 1.00 78.19 269 PRO A N 1
ATOM 2029 C CA . PRO A 1 269 ? 5.882 -3.087 12.934 1.00 78.19 269 PRO A CA 1
ATOM 2030 C C . PRO A 1 269 ? 6.687 -2.232 13.919 1.00 78.19 269 PRO A C 1
ATOM 2032 O O . PRO A 1 269 ? 7.168 -2.727 14.939 1.00 78.19 269 PRO A O 1
ATOM 2035 N N . ALA A 1 270 ? 6.844 -0.950 13.591 1.00 65.44 270 ALA A N 1
ATOM 2036 C CA . ALA A 1 270 ? 7.481 0.040 14.449 1.00 65.44 270 ALA A CA 1
ATOM 2037 C C . ALA A 1 270 ? 6.411 0.883 15.173 1.00 65.44 270 ALA A C 1
ATOM 2039 O O . ALA A 1 270 ? 5.337 1.119 14.608 1.00 65.44 270 ALA A O 1
ATOM 2040 N N . PRO A 1 271 ? 6.675 1.362 16.402 1.00 68.00 271 PRO A N 1
ATOM 2041 C CA . PRO A 1 271 ? 5.782 2.287 17.095 1.00 68.00 271 PRO A CA 1
ATOM 2042 C C . PRO A 1 271 ? 5.596 3.584 16.316 1.00 68.00 271 PRO A C 1
ATOM 2044 O O . PRO A 1 271 ? 6.566 4.186 15.874 1.00 68.00 271 PRO A O 1
ATOM 2047 N N . LEU A 1 272 ? 4.363 4.077 16.181 1.00 55.97 272 LEU A N 1
ATOM 2048 C CA . LEU A 1 272 ? 4.106 5.350 15.489 1.00 55.97 272 LEU A CA 1
ATOM 2049 C C . LEU A 1 272 ? 4.801 6.552 16.128 1.00 55.97 272 LEU A C 1
ATOM 2051 O O . LEU A 1 272 ? 5.107 7.527 15.440 1.00 55.97 272 LEU A O 1
ATOM 2055 N N . SER A 1 273 ? 5.124 6.456 17.417 1.00 56.19 273 SER A N 1
ATOM 2056 C CA . SER A 1 273 ? 5.965 7.422 18.118 1.00 56.19 273 SER A CA 1
ATOM 2057 C C . SER A 1 273 ? 7.350 7.594 17.476 1.00 56.19 273 SER A C 1
ATOM 2059 O O . SER A 1 273 ? 7.962 8.642 17.671 1.00 56.19 273 SER A O 1
ATOM 2061 N N . SER A 1 274 ? 7.825 6.654 16.646 1.00 55.28 274 SER A N 1
ATOM 2062 C CA . SER A 1 274 ? 9.057 6.818 15.860 1.00 55.28 274 SER A CA 1
ATOM 2063 C C . SER A 1 274 ? 8.850 7.437 14.471 1.00 55.28 274 SER A C 1
ATOM 2065 O O . SER A 1 274 ? 9.810 7.934 13.887 1.00 55.28 274 SER A O 1
ATOM 2067 N N . VAL A 1 275 ? 7.629 7.438 13.923 1.00 55.66 275 VAL A N 1
ATOM 2068 C CA . VAL A 1 275 ? 7.345 7.934 12.557 1.00 55.66 275 VAL A CA 1
ATOM 2069 C C . VAL A 1 275 ? 7.174 9.462 12.526 1.00 55.66 275 VAL A C 1
ATOM 2071 O O . VAL A 1 275 ? 7.420 10.097 11.503 1.00 55.66 275 VAL A O 1
ATOM 2074 N N . GLY A 1 276 ? 6.873 10.085 13.669 1.00 50.56 276 GLY A N 1
ATOM 2075 C CA . GLY A 1 276 ? 6.764 11.544 13.820 1.00 50.56 276 GLY A CA 1
ATOM 2076 C C . GLY A 1 276 ? 8.079 12.334 13.717 1.00 50.56 276 GLY A C 1
ATOM 2077 O O . GLY A 1 276 ? 8.044 13.559 13.768 1.00 50.56 276 GLY A O 1
ATOM 2078 N N . ALA A 1 277 ? 9.229 11.669 13.558 1.00 47.12 277 ALA A N 1
ATOM 2079 C CA . ALA A 1 277 ? 10.522 12.322 13.319 1.00 47.12 277 ALA A CA 1
ATOM 2080 C C . ALA A 1 277 ? 10.957 12.288 11.841 1.00 47.12 277 ALA A C 1
ATOM 2082 O O . ALA A 1 277 ? 12.097 12.637 11.523 1.00 47.12 277 ALA A O 1
ATOM 2083 N N . ALA A 1 278 ? 10.073 11.874 10.924 1.00 48.38 278 ALA A N 1
ATOM 2084 C CA . ALA A 1 278 ? 10.293 12.070 9.499 1.00 48.38 278 ALA A CA 1
ATOM 2085 C C . ALA A 1 278 ? 10.326 13.579 9.218 1.00 48.38 278 ALA A C 1
ATOM 2087 O O . ALA A 1 278 ? 9.301 14.256 9.266 1.00 48.38 278 ALA A O 1
ATOM 2088 N N . SER A 1 279 ? 11.545 14.081 9.010 1.00 39.88 279 SER A N 1
ATOM 2089 C CA . SER A 1 279 ? 11.894 15.438 8.587 1.00 39.88 279 SER A CA 1
ATOM 2090 C C . SER A 1 279 ? 10.758 16.120 7.826 1.00 39.88 279 SER A C 1
ATOM 2092 O O . SER A 1 279 ? 10.423 15.740 6.706 1.00 39.88 279 SER A O 1
ATOM 2094 N N . THR A 1 280 ? 10.167 17.142 8.446 1.00 37.34 280 THR A N 1
ATOM 2095 C CA . THR A 1 280 ? 9.310 18.102 7.755 1.00 37.34 280 THR A CA 1
ATOM 2096 C C . THR A 1 280 ? 10.043 18.565 6.495 1.00 37.34 280 THR A C 1
ATOM 2098 O O . THR A 1 280 ? 11.117 19.156 6.633 1.00 37.34 280 THR A O 1
ATOM 2101 N N . PRO A 1 281 ? 9.534 18.297 5.280 1.00 46.50 281 PRO A N 1
ATOM 2102 C CA . PRO A 1 281 ? 10.078 18.937 4.095 1.00 46.50 281 PRO A CA 1
ATOM 2103 C C . PRO A 1 281 ? 9.905 20.447 4.276 1.00 46.50 281 PRO A C 1
ATOM 2105 O O . PRO A 1 281 ? 8.805 20.905 4.593 1.00 46.50 281 PRO A O 1
ATOM 2108 N N . ASP A 1 282 ? 10.999 21.199 4.138 1.00 38.41 282 ASP A N 1
ATOM 2109 C CA . ASP A 1 282 ? 11.017 22.658 4.254 1.00 38.41 282 ASP A CA 1
ATOM 2110 C C . ASP A 1 282 ? 9.825 23.273 3.509 1.00 38.41 282 ASP A C 1
ATOM 2112 O O . ASP A 1 282 ? 9.664 23.125 2.295 1.00 38.41 282 ASP A O 1
ATOM 2116 N N . ALA A 1 283 ? 8.974 23.976 4.256 1.00 42.81 283 ALA A N 1
ATOM 2117 C CA . ALA A 1 283 ? 7.693 24.517 3.809 1.00 42.81 283 ALA A CA 1
ATOM 2118 C C . ALA A 1 283 ? 7.813 25.720 2.843 1.00 42.81 283 ALA A C 1
ATOM 2120 O O . ALA A 1 283 ? 6.894 26.530 2.734 1.00 42.81 283 ALA A O 1
ATOM 2121 N N . SER A 1 284 ? 8.921 25.872 2.117 1.00 44.75 284 SER A N 1
ATOM 2122 C CA . SER A 1 284 ? 9.197 27.053 1.284 1.00 44.75 284 SER A CA 1
ATOM 2123 C C . SER A 1 284 ? 8.657 26.982 -0.156 1.00 44.75 284 SER A C 1
ATOM 2125 O O . SER A 1 284 ? 9.068 27.788 -0.985 1.00 44.75 284 SER A O 1
ATOM 2127 N N . GLY A 1 285 ? 7.739 26.063 -0.491 1.00 37.06 285 GLY A N 1
ATOM 2128 C CA . GLY A 1 285 ? 7.376 25.799 -1.897 1.00 37.06 285 GLY A CA 1
ATOM 2129 C C . GLY A 1 285 ? 5.900 25.593 -2.256 1.00 37.06 285 GLY A C 1
ATOM 2130 O O . GLY A 1 285 ? 5.631 25.163 -3.374 1.00 37.06 285 GLY A O 1
ATOM 2131 N N . LEU A 1 286 ? 4.932 25.862 -1.375 1.00 35.72 286 LEU A N 1
ATOM 2132 C CA . LEU A 1 286 ? 3.511 25.654 -1.701 1.00 35.72 286 LEU A CA 1
ATOM 2133 C C . LEU A 1 286 ? 2.891 26.894 -2.365 1.00 35.72 286 LEU A C 1
ATOM 2135 O O . LEU A 1 286 ? 2.406 27.810 -1.705 1.00 35.72 286 LEU A O 1
ATOM 2139 N N . GLN A 1 287 ? 2.889 26.894 -3.698 1.00 44.72 287 GLN A N 1
ATOM 2140 C CA . GLN A 1 287 ? 2.044 27.761 -4.519 1.00 44.72 287 GLN A CA 1
ATOM 2141 C C . GLN A 1 287 ? 0.645 27.114 -4.649 1.00 44.72 287 GLN A C 1
ATOM 2143 O O . GLN A 1 287 ? 0.564 25.947 -5.036 1.00 44.72 287 GLN A O 1
ATOM 2148 N N . PRO A 1 288 ? -0.461 27.819 -4.347 1.00 37.81 288 PRO A N 1
ATOM 2149 C CA . PRO A 1 288 ? -1.805 27.257 -4.453 1.00 37.81 288 PRO A CA 1
ATOM 2150 C C . PRO A 1 288 ? -2.251 27.177 -5.920 1.00 37.81 288 PRO A C 1
ATOM 2152 O O . PRO A 1 288 ? -2.463 28.198 -6.575 1.00 37.81 288 PRO A O 1
ATOM 2155 N N . SER A 1 289 ? -2.432 25.964 -6.441 1.00 42.25 289 SER A N 1
ATOM 2156 C CA . SER A 1 289 ? -3.145 25.727 -7.697 1.00 42.25 289 SER A CA 1
ATOM 2157 C C . SER A 1 289 ? -4.643 25.588 -7.416 1.00 42.25 289 SER A C 1
ATOM 2159 O O . SER A 1 289 ? -5.112 24.621 -6.820 1.00 42.25 289 SER A O 1
ATOM 2161 N N . ALA A 1 290 ? -5.412 26.589 -7.842 1.00 36.84 290 ALA A N 1
ATOM 2162 C CA . ALA A 1 290 ? -6.868 26.551 -7.825 1.00 36.84 290 ALA A CA 1
ATOM 2163 C C . ALA A 1 290 ? -7.374 25.482 -8.811 1.00 36.84 290 ALA A C 1
ATOM 2165 O O . ALA A 1 290 ? -7.188 25.602 -10.022 1.00 36.84 290 ALA A O 1
ATOM 2166 N N . GLY A 1 291 ? -8.001 24.426 -8.288 1.00 38.53 291 GLY A N 1
ATOM 2167 C CA . GLY A 1 291 ? -8.653 23.380 -9.073 1.00 38.53 291 GLY A CA 1
ATOM 2168 C C . GLY A 1 291 ? -10.122 23.707 -9.331 1.00 38.53 291 GLY A C 1
ATOM 2169 O O . GLY A 1 291 ? -10.908 23.847 -8.396 1.00 38.53 291 GLY A O 1
ATOM 2170 N N . ALA A 1 292 ? -10.489 23.809 -10.608 1.00 37.72 292 ALA A N 1
ATOM 2171 C CA . ALA A 1 292 ? -11.868 23.885 -11.070 1.00 37.72 292 ALA A CA 1
ATOM 2172 C C . ALA A 1 292 ? -12.582 22.538 -10.859 1.00 37.72 292 ALA A C 1
ATOM 2174 O O . ALA A 1 292 ? -12.096 21.489 -11.283 1.00 37.72 292 ALA A O 1
ATOM 2175 N N . ALA A 1 293 ? -13.753 22.580 -10.224 1.00 36.16 293 ALA A N 1
ATOM 2176 C CA . ALA A 1 293 ? -14.625 21.430 -10.047 1.00 36.16 293 ALA A CA 1
ATOM 2177 C C . ALA A 1 293 ? -15.260 21.027 -11.389 1.00 36.16 293 ALA A C 1
ATOM 2179 O O . ALA A 1 293 ? -16.051 21.775 -11.961 1.00 36.16 293 ALA A O 1
ATOM 2180 N N . VAL A 1 294 ? -14.934 19.830 -11.881 1.00 42.47 294 VAL A N 1
ATOM 2181 C CA . VAL A 1 294 ? -15.644 19.185 -12.992 1.00 42.47 294 VAL A CA 1
ATOM 2182 C C . VAL A 1 294 ? -16.513 18.078 -12.406 1.00 42.47 294 VAL A C 1
ATOM 2184 O O . VAL A 1 294 ? -16.027 17.012 -12.037 1.00 42.47 294 VAL A O 1
ATOM 2187 N N . ALA A 1 295 ? -17.814 18.346 -12.313 1.00 43.72 295 ALA A N 1
ATOM 2188 C CA . ALA A 1 295 ? -18.825 17.347 -12.000 1.00 43.72 295 ALA A CA 1
ATOM 2189 C C . ALA A 1 295 ? -19.082 16.485 -13.249 1.00 43.72 295 ALA A C 1
ATOM 2191 O O . ALA A 1 295 ? -19.828 16.873 -14.145 1.00 43.72 295 ALA A O 1
ATOM 2192 N N . GLY A 1 296 ? -18.431 15.324 -13.324 1.00 40.06 296 GLY A N 1
ATOM 2193 C CA . GLY A 1 296 ? -18.699 14.296 -14.327 1.00 40.06 296 GLY A CA 1
ATOM 2194 C C . GLY A 1 296 ? -19.230 13.037 -13.653 1.00 40.06 296 GLY A C 1
ATOM 2195 O O . GLY A 1 296 ? -18.492 12.373 -12.932 1.00 40.06 296 GLY A O 1
ATOM 2196 N N . GLY A 1 297 ? -20.504 12.708 -13.879 1.00 47.34 297 GLY A N 1
ATOM 2197 C CA . GLY A 1 297 ? -21.103 11.454 -13.421 1.00 47.34 297 GLY A CA 1
ATOM 2198 C C . GLY A 1 297 ? -20.384 10.257 -14.042 1.00 47.34 297 GLY A C 1
ATOM 2199 O O . GLY A 1 297 ? -20.475 10.027 -15.248 1.00 47.34 297 GLY A O 1
ATOM 2200 N N . MET A 1 298 ? -19.647 9.510 -13.220 1.00 44.03 298 MET A N 1
ATOM 2201 C CA . MET A 1 298 ? -18.874 8.348 -13.643 1.00 44.03 298 MET A CA 1
ATOM 2202 C C . MET A 1 298 ? -19.684 7.075 -13.386 1.00 44.03 298 MET A C 1
ATOM 2204 O O . MET A 1 298 ? -20.003 6.739 -12.249 1.00 44.03 298 MET A O 1
ATOM 2208 N N . LEU A 1 299 ? -20.046 6.378 -14.465 1.00 42.03 299 LEU A N 1
ATOM 2209 C CA . LEU A 1 299 ? -20.650 5.046 -14.405 1.00 42.03 299 LEU A CA 1
ATOM 2210 C C . LEU A 1 299 ? -19.661 4.046 -13.772 1.00 42.03 299 LEU A C 1
ATOM 2212 O O . LEU A 1 299 ? -18.454 4.161 -14.009 1.00 42.03 299 LEU A O 1
ATOM 2216 N N . PRO A 1 300 ? -20.141 3.035 -13.023 1.00 50.03 300 PRO A N 1
ATOM 2217 C CA . PRO A 1 300 ? -19.279 2.046 -12.385 1.00 50.03 300 PRO A CA 1
ATOM 2218 C C . PRO A 1 300 ? -18.515 1.241 -13.446 1.00 50.03 300 PRO A C 1
ATOM 2220 O O . PRO A 1 300 ? -19.088 0.452 -14.203 1.00 50.03 300 PRO A O 1
ATOM 2223 N N . ARG A 1 301 ? -17.196 1.447 -13.518 1.00 45.88 301 ARG A N 1
ATOM 2224 C CA . ARG A 1 301 ? -16.298 0.652 -14.361 1.00 45.88 301 ARG A CA 1
ATOM 2225 C C . ARG A 1 301 ? -16.184 -0.742 -13.746 1.00 45.88 301 ARG A C 1
ATOM 2227 O O . ARG A 1 301 ? -15.703 -0.884 -12.627 1.00 45.88 301 ARG A O 1
ATOM 2234 N N . ARG A 1 302 ? -16.626 -1.773 -14.475 1.00 50.50 302 ARG A N 1
ATOM 2235 C CA . ARG A 1 302 ? -16.401 -3.170 -14.078 1.00 50.50 302 ARG A CA 1
ATOM 2236 C C . ARG A 1 302 ? -14.890 -3.417 -13.932 1.00 50.50 302 ARG A C 1
ATOM 2238 O O . ARG A 1 302 ? -14.157 -3.046 -14.853 1.00 50.50 302 ARG A O 1
ATOM 2245 N N . PRO A 1 303 ? -14.429 -4.043 -12.835 1.00 58.66 303 PRO A N 1
ATOM 2246 C CA . PRO A 1 303 ? -13.028 -4.404 -12.672 1.00 58.66 303 PRO A CA 1
ATOM 2247 C C . PRO A 1 303 ? -12.612 -5.319 -13.827 1.00 58.66 303 PRO A C 1
ATOM 2249 O O . PRO A 1 303 ? -13.258 -6.334 -14.103 1.00 58.66 303 PRO A O 1
ATOM 2252 N N . GLY A 1 304 ? -11.569 -4.917 -14.553 1.00 57.44 304 GLY A N 1
ATOM 2253 C CA . GLY A 1 304 ? -10.999 -5.720 -15.624 1.00 57.44 304 GLY A CA 1
ATOM 2254 C C . GLY A 1 304 ? -10.330 -6.940 -15.011 1.00 57.44 304 GLY A C 1
ATOM 2255 O O . GLY A 1 304 ? -9.247 -6.823 -14.445 1.00 57.44 304 GLY A O 1
ATOM 2256 N N . VAL A 1 305 ? -10.983 -8.098 -15.100 1.00 65.00 305 VAL A N 1
ATOM 2257 C CA . VAL A 1 305 ? -10.420 -9.374 -14.651 1.00 65.00 305 VAL A CA 1
ATOM 2258 C C . VAL A 1 305 ? -9.115 -9.600 -15.412 1.00 65.00 305 VAL A C 1
ATOM 2260 O O . VAL A 1 305 ? -9.121 -9.766 -16.632 1.00 65.00 305 VAL A O 1
ATOM 2263 N N . CYS A 1 306 ? -7.987 -9.563 -14.704 1.00 66.12 306 CYS A N 1
ATOM 2264 C CA . CYS A 1 306 ? -6.705 -9.948 -15.275 1.00 66.12 306 CYS A CA 1
ATOM 2265 C C . CYS A 1 306 ? -6.786 -11.440 -15.604 1.00 66.12 306 CYS A C 1
ATOM 2267 O O . CYS A 1 306 ? -6.846 -12.270 -14.701 1.00 66.12 306 CYS A O 1
ATOM 2269 N N . GLY A 1 307 ? -6.866 -11.767 -16.895 1.00 58.91 307 GLY A N 1
ATOM 2270 C CA . GLY A 1 307 ? -6.991 -13.146 -17.351 1.00 58.91 307 GLY A CA 1
ATOM 2271 C C . GLY A 1 307 ? -5.833 -13.989 -16.828 1.00 58.91 307 GLY A C 1
ATOM 2272 O O . GLY A 1 307 ? -4.670 -13.698 -17.106 1.00 58.91 307 GLY A O 1
ATOM 2273 N N . THR A 1 308 ? -6.148 -15.029 -16.064 1.00 53.56 308 THR A N 1
ATOM 2274 C CA . THR A 1 308 ? -5.192 -16.065 -15.693 1.00 53.56 308 THR A CA 1
ATOM 2275 C C . THR A 1 308 ? -4.836 -16.842 -16.961 1.00 53.56 308 THR A C 1
ATOM 2277 O O . THR A 1 308 ? -5.646 -17.604 -17.483 1.00 53.56 308 THR A O 1
ATOM 2280 N N . MET A 1 309 ? -3.634 -16.634 -17.505 1.00 41.91 309 MET A N 1
ATOM 2281 C CA . MET A 1 309 ? -3.087 -17.559 -18.501 1.00 41.91 309 MET A CA 1
ATOM 2282 C C . MET A 1 309 ? -2.819 -18.887 -17.787 1.00 41.91 309 MET A C 1
ATOM 2284 O O . MET A 1 309 ? -1.878 -18.994 -17.003 1.00 41.91 309 MET A O 1
ATOM 2288 N N . GLY A 1 310 ? -3.696 -19.869 -17.997 1.00 42.44 310 GLY A N 1
ATOM 2289 C CA . GLY A 1 310 ? -3.478 -21.241 -17.545 1.00 42.44 310 GLY A CA 1
ATOM 2290 C C . GLY A 1 310 ? -2.321 -21.894 -18.315 1.00 42.44 310 GLY A C 1
ATOM 2291 O O . GLY A 1 310 ? -2.097 -21.535 -19.474 1.00 42.44 310 GLY A O 1
ATOM 2292 N N . PRO A 1 311 ? -1.575 -22.828 -17.699 1.00 55.69 311 PRO A N 1
ATOM 2293 C CA . PRO A 1 311 ? -0.549 -23.589 -18.403 1.00 55.69 311 PRO A CA 1
ATOM 2294 C C . PRO A 1 311 ? -1.213 -24.519 -19.431 1.00 55.69 311 PRO A C 1
ATOM 2296 O O . PRO A 1 311 ? -2.152 -25.239 -19.088 1.00 55.69 311 PRO A O 1
ATOM 2299 N N . ALA A 1 312 ? -0.745 -24.454 -20.679 1.00 48.03 312 ALA A N 1
ATOM 2300 C CA . ALA A 1 312 ? -1.097 -25.381 -21.755 1.00 48.03 312 ALA A CA 1
ATOM 2301 C C . ALA A 1 312 ? -0.175 -26.605 -21.742 1.00 48.03 312 ALA A C 1
ATOM 2303 O O . ALA A 1 312 ? 1.017 -26.426 -21.394 1.00 48.03 312 ALA A O 1
#

Radius of gyration: 30.05 Å; chains: 1; bounding box: 73×60×86 Å